Protein AF-A0A2I9DG68-F1 (afdb_monomer_lite)

Secondary structure (DSSP, 8-state):
-PPPP-THHHHHHHHHHHHHHHHHHHHHHHHSTTT--HHHHHHHHHGGGHHHHHHHHHHHHHTTT-HHHHHHHHHHHHHHHHHHHHHHTSGGGSSSTTHHHHHHHHHTTTTTHHHHHHHHHHHHHHHHHHTT------S--SPPPPSHHHHHHHHHHHHHHHHHHHHHHHHHHHTT---GGGHHHHHHHHHHHHHHHHHHHHHHHHHHHHHHHHHHHHHS-HHHHHHHHHHHHHHHHHHHHHHHHGGGTTTTS-HHHHHHHHHHHHHHHHHHHHHHTTS---

Foldseek 3Di:
DDDALCCVLLVVLLVLLLLLQLLLLVQLCVVDPPPDDPLNSVVSSPLLCLLLLLLLLVLSVVCQQAVLLSNQLSVQLSNCSSNLNSVLSHVVNPVPPSVSVVCCSQCVNVPPSVVSSRVRSVVSRVVCVVVVDDRPNRPDPQDFDDCVLLVVLLVLLLVLLLVLLCVVVVVCVVVVVADPVNPVVSVVSSVSSSNSSSSSLCSVLSSLSSSLSVVCSVVVPNQLSSLLSSLLSVLSSVLSNCVRPVCVVPVPPDPSVNVVSSVVSSVVRSVVSNVVVVDPPD

Sequence (282 aa):
MRRAPDLRLPLVMLGIAGLGAVAGGVRAALLEPGRSSLLGLIFTAWMPLLPVAVVAAFCLWLARTSPGAALGGGVAAALVAALYTFELLHPKYNQDANIGLGLYLMLGWLFPLGPAVLAGGLLGALVERLRGRPPTAPTDARPLPPLRPWLWPLLVPGVVSLAVSAQPFLHLWERGLVRPDGLAPLLLSLGTTSAGQLAVSLSPALLALLVLRDRAGRDGEVRPRLEAFWGLCLGLAAALGLFGFGQGLLRAVPLGAFLLLCVLLPVLGYGAGWLACRRPKS

Organism: NCBI:txid200253

pLDDT: mean 82.97, std 11.34, range [34.22, 96.0]

Structure (mmCIF, N/CA/C/O backbone):
data_AF-A0A2I9DG68-F1
#
_entry.id   AF-A0A2I9DG68-F1
#
loop_
_atom_site.group_PDB
_atom_site.id
_atom_site.type_symbol
_atom_site.label_atom_id
_atom_site.label_alt_id
_atom_site.label_comp_id
_atom_site.label_asym_id
_atom_site.label_entity_id
_atom_site.label_seq_id
_atom_site.pdbx_PDB_ins_code
_atom_site.Cartn_x
_atom_site.Cartn_y
_atom_site.Cartn_z
_atom_site.occupancy
_atom_site.B_iso_or_equiv
_atom_site.auth_seq_id
_atom_site.auth_comp_id
_atom_site.auth_asym_id
_atom_site.auth_atom_id
_atom_site.pdbx_PDB_model_num
ATOM 1 N N . MET A 1 1 ? -21.258 -9.532 22.581 1.00 34.22 1 MET A N 1
ATOM 2 C CA . MET A 1 1 ? -20.539 -9.901 21.339 1.00 34.22 1 MET A CA 1
ATOM 3 C C . MET A 1 1 ? -19.694 -8.714 20.888 1.00 34.22 1 MET A C 1
ATOM 5 O O . MET A 1 1 ? -20.248 -7.660 20.607 1.00 34.22 1 MET A O 1
ATOM 9 N N . ARG A 1 2 ? -18.361 -8.831 20.938 1.00 39.03 2 ARG A N 1
ATOM 10 C CA . ARG A 1 2 ? -17.418 -7.732 20.656 1.00 39.03 2 ARG A CA 1
ATOM 11 C C . ARG A 1 2 ? -17.271 -7.575 19.136 1.00 39.03 2 ARG A C 1
ATOM 13 O O . ARG A 1 2 ? -16.865 -8.526 18.475 1.00 39.03 2 ARG A O 1
ATOM 20 N N . ARG A 1 3 ? -17.639 -6.416 18.572 1.00 45.47 3 ARG A N 1
ATOM 21 C CA . ARG A 1 3 ? -17.500 -6.153 17.128 1.00 45.47 3 ARG A CA 1
ATOM 22 C C . ARG A 1 3 ? -16.010 -6.072 16.770 1.00 45.47 3 ARG A C 1
ATOM 24 O O . ARG A 1 3 ? -15.247 -5.335 17.396 1.00 45.47 3 ARG A O 1
ATOM 31 N N . ALA A 1 4 ? -15.594 -6.871 15.790 1.00 49.91 4 ALA A N 1
ATOM 32 C CA . ALA A 1 4 ? -14.279 -6.765 15.166 1.00 49.91 4 ALA A CA 1
ATOM 33 C C . ALA A 1 4 ? -14.097 -5.359 14.551 1.00 49.91 4 ALA A C 1
ATOM 35 O O 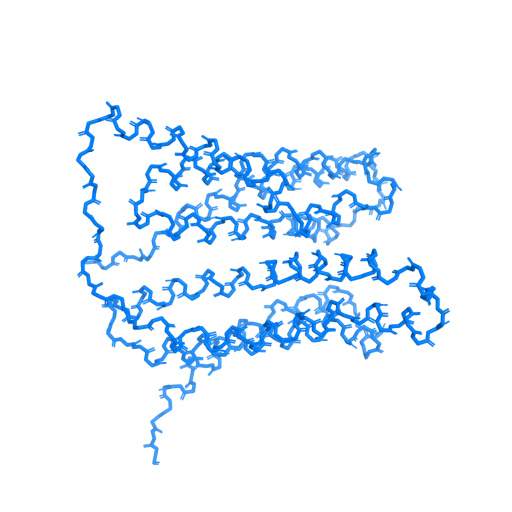. ALA A 1 4 ? -15.104 -4.713 14.252 1.00 49.91 4 ALA A O 1
ATOM 36 N N . PRO A 1 5 ? -12.855 -4.862 14.370 1.00 57.75 5 PRO A N 1
ATOM 37 C CA . PRO A 1 5 ? -12.620 -3.664 13.561 1.00 57.75 5 PRO A CA 1
ATOM 38 C C . PRO A 1 5 ? -13.334 -3.824 12.218 1.00 57.75 5 PRO A C 1
ATOM 40 O O . PRO A 1 5 ? -13.278 -4.909 11.631 1.00 57.75 5 PRO A O 1
ATOM 43 N N . ASP A 1 6 ? -14.045 -2.784 11.777 1.00 70.50 6 ASP A N 1
ATOM 44 C CA . ASP A 1 6 ? -14.867 -2.860 10.571 1.00 70.50 6 ASP A CA 1
ATOM 45 C C . ASP A 1 6 ? -13.977 -2.881 9.319 1.00 70.50 6 ASP A C 1
ATOM 47 O O . ASP A 1 6 ? -13.684 -1.868 8.690 1.00 70.50 6 ASP A O 1
ATOM 51 N N . LEU A 1 7 ? -13.498 -4.079 8.988 1.00 81.00 7 LEU A N 1
ATOM 52 C CA . LEU A 1 7 ? -12.693 -4.355 7.804 1.00 81.00 7 LEU A CA 1
ATOM 53 C C . LEU A 1 7 ? -13.540 -4.394 6.529 1.00 81.00 7 LEU A C 1
ATOM 55 O O . LEU A 1 7 ? -12.986 -4.608 5.453 1.00 81.00 7 LEU A O 1
ATOM 59 N N . ARG A 1 8 ? -14.863 -4.191 6.614 1.00 85.69 8 ARG A N 1
ATOM 60 C CA . ARG A 1 8 ? -15.748 -4.281 5.448 1.00 85.69 8 ARG A CA 1
ATOM 61 C C . ARG A 1 8 ? -15.332 -3.298 4.367 1.00 85.69 8 ARG A C 1
ATOM 63 O O . ARG A 1 8 ? -15.256 -3.699 3.216 1.00 85.69 8 ARG A O 1
ATOM 70 N N . LEU A 1 9 ? -15.012 -2.052 4.724 1.00 86.94 9 LEU A N 1
ATOM 71 C CA . LEU A 1 9 ? -14.646 -1.039 3.734 1.00 86.94 9 LEU A CA 1
ATOM 72 C C . LEU A 1 9 ? -13.339 -1.390 2.990 1.00 86.94 9 LEU A C 1
ATOM 74 O O . LEU A 1 9 ? -13.401 -1.496 1.768 1.00 86.94 9 LEU A O 1
ATOM 78 N N . PRO A 1 10 ? -12.198 -1.666 3.655 1.00 88.88 10 PRO A N 1
ATOM 79 C CA . PRO A 1 10 ? -10.998 -2.154 2.970 1.00 88.88 10 PRO A CA 1
ATOM 80 C C . PRO A 1 10 ? -11.231 -3.398 2.114 1.00 88.88 10 PRO A C 1
ATOM 82 O O . PRO A 1 10 ? -10.724 -3.471 1.000 1.00 88.88 10 PRO A O 1
ATOM 85 N N . LEU A 1 11 ? -12.007 -4.369 2.608 1.00 89.31 11 LEU A N 1
ATOM 86 C CA . LEU A 1 11 ? -12.304 -5.596 1.865 1.00 89.31 11 LEU A CA 1
ATOM 87 C C . LEU A 1 11 ? -13.145 -5.316 0.617 1.00 89.31 11 LEU A C 1
ATOM 89 O O . LEU A 1 11 ? -12.869 -5.878 -0.436 1.00 89.31 11 LEU A O 1
ATOM 93 N N . VAL A 1 12 ? -14.130 -4.421 0.711 1.00 91.00 12 VAL A N 1
ATOM 94 C CA . VAL A 1 12 ? -14.925 -3.968 -0.438 1.00 91.00 12 VAL A CA 1
ATOM 95 C C . VAL A 1 12 ? -14.041 -3.230 -1.437 1.00 91.00 12 VAL A C 1
ATOM 97 O O . VAL A 1 12 ? -14.129 -3.496 -2.631 1.00 91.00 12 VAL A O 1
ATOM 100 N N . MET A 1 13 ? -13.151 -2.352 -0.968 1.00 93.81 13 MET A N 1
ATOM 101 C CA . MET A 1 13 ? -12.236 -1.617 -1.841 1.00 93.81 13 MET A CA 1
ATOM 102 C C . MET A 1 13 ? -11.301 -2.555 -2.607 1.00 93.81 13 MET A C 1
ATOM 104 O O . MET A 1 13 ? -11.202 -2.463 -3.829 1.00 93.81 13 MET A O 1
ATOM 108 N N . LEU A 1 14 ? -10.655 -3.485 -1.897 1.00 90.06 14 LEU A N 1
ATOM 109 C CA . LEU A 1 14 ? -9.783 -4.495 -2.494 1.00 90.06 14 LEU A CA 1
ATOM 110 C C . LEU A 1 14 ? -10.560 -5.447 -3.408 1.00 90.06 14 LEU A C 1
ATOM 112 O O . LEU A 1 14 ? -10.046 -5.829 -4.451 1.00 90.06 14 LEU A O 1
ATOM 116 N N . GLY A 1 15 ? -11.798 -5.797 -3.053 1.00 90.25 15 GLY A N 1
ATOM 117 C CA . GLY A 1 15 ? -12.671 -6.633 -3.874 1.00 90.25 15 GLY A CA 1
ATOM 118 C C . GLY A 1 15 ? -13.038 -5.965 -5.198 1.00 90.25 15 GLY A C 1
ATOM 119 O O . GLY A 1 15 ? -12.837 -6.557 -6.252 1.00 90.25 15 GLY A O 1
ATOM 120 N N . ILE A 1 16 ? -13.513 -4.716 -5.165 1.00 91.69 16 ILE A N 1
ATOM 121 C CA . ILE A 1 16 ? -13.872 -3.953 -6.371 1.00 91.69 16 ILE A CA 1
ATOM 122 C C . ILE A 1 16 ? -12.641 -3.742 -7.261 1.00 91.69 16 ILE A C 1
ATOM 124 O O . ILE A 1 16 ? -12.691 -4.033 -8.456 1.00 91.69 16 ILE A O 1
ATOM 128 N N . ALA A 1 17 ? -11.522 -3.288 -6.690 1.00 92.00 17 ALA A N 1
ATOM 129 C CA . ALA A 1 17 ? -10.286 -3.106 -7.446 1.00 92.00 17 ALA A CA 1
ATOM 130 C C . ALA A 1 17 ? -9.757 -4.437 -8.011 1.00 92.00 17 ALA A C 1
ATOM 132 O O . ALA A 1 17 ? -9.338 -4.498 -9.166 1.00 92.00 17 ALA A O 1
ATOM 133 N N . GLY A 1 18 ? -9.847 -5.514 -7.224 1.00 88.81 18 GLY A N 1
ATOM 134 C CA . GLY A 1 18 ? -9.480 -6.871 -7.621 1.00 88.81 18 GLY A CA 1
ATOM 135 C C . GLY A 1 18 ? -10.298 -7.383 -8.798 1.00 88.81 18 GLY A C 1
ATOM 136 O O . GLY A 1 18 ? -9.728 -7.966 -9.713 1.00 88.81 18 GLY A O 1
ATOM 137 N N . LEU A 1 19 ? -11.604 -7.104 -8.837 1.00 90.19 19 LEU A N 1
ATOM 138 C CA . LEU A 1 19 ? -12.443 -7.432 -9.992 1.00 90.19 19 LEU A CA 1
ATOM 139 C C . LEU A 1 19 ? -11.958 -6.725 -11.263 1.00 90.19 19 LEU A C 1
ATOM 141 O O . LEU A 1 19 ? -11.867 -7.367 -12.306 1.00 90.19 19 LEU A O 1
ATOM 145 N N . GLY A 1 20 ? -11.588 -5.443 -11.178 1.00 88.88 20 GLY A N 1
ATOM 146 C CA . GLY A 1 20 ? -11.006 -4.713 -12.309 1.00 88.88 20 GLY A CA 1
ATOM 147 C C . GLY A 1 20 ? -9.669 -5.300 -12.770 1.00 88.88 20 GLY A C 1
ATOM 148 O O . GLY A 1 20 ? -9.451 -5.479 -13.967 1.00 88.88 20 GLY A O 1
ATOM 149 N N . ALA A 1 21 ? -8.805 -5.677 -11.824 1.00 88.00 21 ALA A N 1
ATOM 150 C CA . ALA A 1 21 ? -7.516 -6.301 -12.111 1.00 88.00 21 ALA A CA 1
ATOM 151 C C . ALA A 1 21 ? -7.662 -7.682 -12.772 1.00 88.00 21 ALA A C 1
ATOM 153 O O . ALA A 1 21 ? -6.997 -7.969 -13.766 1.00 88.00 21 ALA A O 1
ATOM 154 N N . VAL A 1 22 ? -8.574 -8.518 -12.269 1.00 87.56 22 VAL A N 1
ATOM 155 C CA . VAL A 1 22 ? -8.879 -9.834 -12.846 1.00 87.56 22 VAL A CA 1
ATOM 156 C C . VAL A 1 22 ? -9.512 -9.685 -14.226 1.00 87.56 22 VAL A C 1
ATOM 158 O O . VAL A 1 22 ? -9.062 -10.333 -15.166 1.00 87.56 22 VAL A O 1
ATOM 161 N N . ALA A 1 23 ? -10.504 -8.804 -14.385 1.00 88.19 23 ALA A N 1
ATOM 162 C CA . ALA A 1 23 ? -11.130 -8.547 -15.681 1.00 88.19 23 ALA A CA 1
ATOM 163 C C . ALA A 1 23 ? -10.114 -8.025 -16.710 1.00 88.19 23 ALA A C 1
ATOM 165 O O . ALA A 1 23 ? -10.118 -8.466 -17.858 1.00 88.19 23 ALA A O 1
ATOM 166 N N . GLY A 1 24 ? -9.209 -7.134 -16.292 1.00 85.62 24 GLY A N 1
ATOM 167 C CA . GLY A 1 24 ? -8.130 -6.614 -17.130 1.00 85.62 24 GLY A CA 1
ATOM 168 C C . GLY A 1 24 ? -7.137 -7.701 -17.529 1.00 85.62 24 GLY A C 1
ATOM 169 O O . GLY A 1 24 ? -6.805 -7.820 -18.705 1.00 85.62 24 GLY A O 1
ATOM 170 N N . GLY A 1 25 ? -6.730 -8.546 -16.579 1.00 83.94 25 GLY A N 1
ATOM 171 C CA . GLY A 1 25 ? -5.842 -9.682 -16.830 1.00 83.94 25 GLY A CA 1
ATOM 172 C C . GLY A 1 25 ? -6.456 -10.723 -17.769 1.00 83.94 25 GLY A C 1
ATOM 173 O O . GLY A 1 25 ? -5.788 -11.187 -18.689 1.00 83.94 25 GLY A O 1
ATOM 174 N N . VAL A 1 26 ? -7.740 -11.056 -17.592 1.00 85.81 26 VAL A N 1
ATOM 175 C CA . VAL A 1 26 ? -8.473 -11.963 -18.492 1.00 85.81 26 VAL A CA 1
ATOM 176 C C . VAL A 1 26 ? -8.581 -11.352 -19.886 1.00 85.81 26 VAL A C 1
ATOM 178 O O . VAL A 1 26 ? -8.274 -12.026 -20.865 1.00 85.81 26 VAL A O 1
ATOM 181 N N . ARG A 1 27 ? -8.941 -10.065 -19.994 1.00 88.56 27 ARG A N 1
ATOM 182 C CA . ARG A 1 27 ? -8.965 -9.346 -21.276 1.00 88.56 27 ARG A CA 1
ATOM 183 C C . ARG A 1 27 ? -7.602 -9.397 -21.966 1.00 88.56 27 ARG A C 1
ATOM 185 O O . ARG A 1 27 ? -7.536 -9.725 -23.144 1.00 88.56 27 ARG A O 1
ATOM 192 N N . ALA A 1 28 ? -6.525 -9.108 -21.241 1.00 83.56 28 ALA A N 1
ATOM 193 C CA . ALA A 1 28 ? -5.169 -9.158 -21.777 1.00 83.56 28 ALA A CA 1
ATOM 194 C C . ALA A 1 28 ? -4.802 -10.566 -22.272 1.00 83.56 28 ALA A C 1
ATOM 196 O O . ALA A 1 28 ? -4.248 -10.711 -23.359 1.00 83.56 28 ALA A O 1
ATOM 197 N N . ALA A 1 29 ? -5.169 -11.605 -21.517 1.00 83.50 29 ALA A N 1
ATOM 198 C CA . ALA A 1 29 ? -4.917 -12.993 -21.890 1.00 83.50 29 ALA A CA 1
ATOM 199 C C . ALA A 1 29 ? -5.677 -13.432 -23.151 1.00 83.50 29 ALA A C 1
ATOM 201 O O . ALA A 1 29 ? -5.131 -14.179 -23.959 1.00 83.50 29 ALA A O 1
ATOM 202 N N . LEU A 1 30 ? -6.908 -12.948 -23.334 1.00 86.00 30 LEU A N 1
ATOM 203 C CA . LEU A 1 30 ? -7.712 -13.217 -24.529 1.00 86.00 30 LEU A CA 1
ATOM 204 C C . LEU A 1 30 ? -7.182 -12.494 -25.774 1.00 86.00 30 LEU A C 1
ATOM 206 O O . LEU A 1 30 ? -7.309 -13.018 -26.876 1.00 86.00 30 LEU A O 1
ATOM 210 N N . LEU A 1 31 ? -6.602 -11.301 -25.608 1.00 85.06 31 LEU A N 1
ATOM 211 C CA . LEU A 1 31 ? -6.051 -10.507 -26.711 1.00 85.06 31 LEU A CA 1
ATOM 212 C C . LEU A 1 31 ? -4.651 -10.971 -27.147 1.00 85.06 31 LEU A C 1
ATOM 214 O O . LEU A 1 31 ? -4.306 -10.816 -28.315 1.00 85.06 31 LEU A O 1
ATOM 218 N N . GLU A 1 32 ? -3.859 -11.558 -26.244 1.00 80.94 32 GLU A N 1
ATOM 219 C CA . GLU A 1 32 ? -2.544 -12.145 -26.547 1.00 80.94 32 GLU A CA 1
ATOM 220 C C . GLU A 1 32 ? -2.459 -13.620 -26.083 1.00 80.94 32 GLU A C 1
ATOM 222 O O . GLU A 1 32 ? -1.757 -13.940 -25.108 1.00 80.94 32 GLU A O 1
ATOM 227 N N . PRO A 1 33 ? -3.165 -14.547 -26.765 1.00 68.25 33 PRO A N 1
ATOM 228 C CA . PRO A 1 33 ? -3.151 -15.967 -26.426 1.00 68.25 33 PRO A CA 1
ATOM 229 C C . PRO A 1 33 ? -1.749 -16.550 -26.668 1.00 68.25 33 PRO A C 1
ATOM 231 O O . PRO A 1 33 ? -1.280 -16.636 -27.799 1.00 68.25 33 PRO A O 1
ATOM 234 N N . GLY A 1 34 ? -1.059 -16.927 -25.587 1.00 66.31 34 GLY A N 1
ATOM 235 C CA . GLY A 1 34 ? 0.298 -17.499 -25.619 1.00 66.31 34 GLY A CA 1
ATOM 236 C C . GLY A 1 34 ? 1.326 -16.762 -24.758 1.00 66.31 34 GLY A C 1
ATOM 237 O O . GLY A 1 34 ? 2.368 -17.327 -24.435 1.00 66.31 34 GLY A O 1
ATOM 238 N N . ARG A 1 35 ? 1.027 -15.532 -24.321 1.00 64.06 35 ARG A N 1
ATOM 239 C CA . ARG A 1 35 ? 1.923 -14.730 -23.464 1.00 64.06 35 ARG A CA 1
ATOM 240 C C . ARG A 1 35 ? 1.554 -14.770 -21.977 1.00 64.06 35 ARG A C 1
ATOM 242 O O . ARG A 1 35 ? 2.345 -14.387 -21.117 1.00 64.06 35 ARG A O 1
ATOM 249 N N . SER A 1 36 ? 0.352 -15.242 -21.667 1.00 61.56 36 SER A N 1
ATOM 250 C CA . SER A 1 36 ? -0.281 -15.161 -20.353 1.00 61.56 36 SER A CA 1
ATOM 251 C C . SER A 1 36 ? -0.318 -16.533 -19.670 1.00 61.56 36 SER A C 1
ATOM 253 O O . SER A 1 36 ? -1.181 -17.368 -19.926 1.00 61.56 36 SER A O 1
ATOM 255 N N . SER A 1 37 ? 0.633 -16.784 -18.766 1.00 67.12 37 SER A N 1
ATOM 256 C CA . SER A 1 37 ? 0.531 -17.922 -17.844 1.00 67.12 37 SER A CA 1
ATOM 257 C C . SER A 1 37 ? -0.462 -17.605 -16.721 1.00 67.12 37 SER A C 1
ATOM 259 O O . SER A 1 37 ? -0.582 -16.457 -16.292 1.00 67.12 37 SER A O 1
ATOM 261 N N . LEU A 1 38 ? -1.144 -18.626 -16.196 1.00 65.62 38 LEU A N 1
ATOM 262 C CA . LEU A 1 38 ? -2.103 -18.485 -15.089 1.00 65.62 38 LEU A CA 1
ATOM 263 C C . LEU A 1 38 ? -1.441 -17.877 -13.835 1.00 65.62 38 LEU A C 1
ATOM 265 O O . LEU A 1 38 ? -2.031 -17.040 -13.155 1.00 65.62 38 LEU A O 1
ATOM 269 N N . LEU A 1 39 ? -0.168 -18.215 -13.592 1.00 61.25 39 LEU A N 1
ATOM 270 C CA . LEU A 1 39 ? 0.674 -17.577 -12.575 1.00 61.25 39 LEU A CA 1
ATOM 271 C C . LEU A 1 39 ? 0.918 -16.094 -12.874 1.00 61.25 39 LEU A C 1
ATOM 273 O O . LEU A 1 39 ? 0.751 -15.266 -11.983 1.00 61.25 39 LEU A O 1
ATOM 277 N N . GLY A 1 40 ? 1.262 -15.743 -14.116 1.00 65.88 40 GLY A N 1
ATOM 278 C CA . GLY A 1 40 ? 1.403 -14.349 -14.542 1.00 65.88 40 GLY A CA 1
ATOM 279 C C . GLY A 1 40 ? 0.132 -13.539 -14.289 1.00 65.88 40 GLY A C 1
ATOM 280 O O . GLY A 1 40 ? 0.216 -12.439 -13.758 1.00 65.88 40 GLY A O 1
ATOM 281 N N . LEU A 1 41 ? -1.033 -14.132 -14.554 1.00 67.06 41 LEU A N 1
ATOM 282 C CA . LEU A 1 41 ? -2.354 -13.537 -14.338 1.00 67.06 41 LEU A CA 1
ATOM 283 C C . LEU A 1 41 ? -2.629 -13.241 -12.852 1.00 67.06 41 LEU A C 1
ATOM 285 O O . LEU A 1 41 ? -3.078 -12.145 -12.508 1.00 67.06 41 LEU A O 1
ATOM 289 N N . ILE A 1 42 ? -2.285 -14.181 -11.962 1.00 66.56 42 ILE A N 1
ATOM 290 C CA . ILE A 1 42 ? -2.368 -13.994 -10.503 1.00 66.56 42 ILE A CA 1
ATOM 291 C C . ILE A 1 42 ? -1.449 -12.850 -10.051 1.00 66.56 42 ILE A C 1
ATOM 293 O O . ILE A 1 42 ? -1.868 -11.993 -9.271 1.00 66.56 42 ILE A O 1
ATOM 297 N N . PHE A 1 43 ? -0.218 -12.790 -10.566 1.00 64.69 43 PHE A N 1
ATOM 298 C CA . PHE A 1 43 ? 0.729 -11.731 -10.209 1.00 64.69 43 PHE A CA 1
ATOM 299 C C . PHE A 1 43 ? 0.304 -10.355 -10.737 1.00 64.69 43 PHE A C 1
ATOM 301 O O . PHE A 1 43 ? 0.354 -9.375 -9.990 1.00 64.69 43 PHE A O 1
ATOM 308 N N . THR A 1 44 ? -0.193 -10.275 -11.974 1.00 67.06 44 THR A N 1
ATOM 309 C CA . THR A 1 44 ? -0.725 -9.030 -12.548 1.00 67.06 44 THR A CA 1
ATOM 310 C C . THR A 1 44 ? -1.980 -8.542 -11.837 1.00 67.06 44 THR A C 1
ATOM 312 O O . THR A 1 44 ? -2.224 -7.342 -11.816 1.00 67.06 44 THR A O 1
ATOM 315 N N . ALA A 1 45 ? -2.761 -9.438 -11.227 1.00 70.56 45 ALA A N 1
ATOM 316 C CA . ALA A 1 45 ? -3.967 -9.058 -10.501 1.00 70.56 45 ALA A CA 1
ATOM 317 C C . ALA A 1 45 ? -3.666 -8.458 -9.117 1.00 70.56 45 ALA A C 1
ATOM 319 O O . ALA A 1 45 ? -4.433 -7.633 -8.629 1.00 70.56 45 ALA A O 1
ATOM 320 N N . TRP A 1 46 ? -2.559 -8.855 -8.480 1.00 74.06 46 TRP A N 1
ATOM 321 C CA . TRP A 1 46 ? -2.237 -8.436 -7.112 1.00 74.06 46 TRP A CA 1
ATOM 322 C C . TRP A 1 46 ? -1.493 -7.103 -7.031 1.00 74.06 46 TRP A C 1
ATOM 324 O O . TRP A 1 46 ? -1.792 -6.290 -6.158 1.00 74.06 46 TRP A O 1
ATOM 334 N N . MET A 1 47 ? -0.536 -6.852 -7.931 1.00 77.44 47 MET A N 1
ATOM 335 C CA . MET A 1 47 ? 0.272 -5.623 -7.873 1.00 77.44 47 MET A CA 1
ATOM 336 C C . MET A 1 47 ? -0.566 -4.331 -7.925 1.00 77.44 47 MET A C 1
ATOM 338 O O . MET A 1 47 ? -0.341 -3.460 -7.083 1.00 77.44 47 MET A O 1
ATOM 342 N N . PRO A 1 48 ? -1.572 -4.191 -8.810 1.00 82.88 48 PRO A N 1
ATOM 343 C CA . PRO A 1 48 ? -2.384 -2.976 -8.904 1.00 82.88 48 PRO A CA 1
ATOM 344 C C . PRO A 1 48 ? -3.210 -2.671 -7.646 1.00 82.88 48 PRO A C 1
ATOM 346 O O . PRO A 1 48 ? -3.727 -1.568 -7.494 1.00 82.88 48 PRO A O 1
ATOM 349 N N . LEU A 1 49 ? -3.330 -3.624 -6.717 1.00 86.38 49 LEU A N 1
ATOM 350 C CA . LEU A 1 49 ? -4.040 -3.430 -5.454 1.00 86.38 49 LEU A CA 1
ATOM 351 C C . LEU A 1 49 ? -3.206 -2.668 -4.418 1.00 86.38 49 LEU A C 1
ATOM 353 O O . LEU A 1 49 ? -3.755 -2.196 -3.423 1.00 86.38 49 LEU A O 1
ATOM 357 N N . LEU A 1 50 ? -1.898 -2.513 -4.639 1.00 84.69 50 LEU A N 1
ATOM 358 C CA . LEU A 1 50 ? -0.998 -1.840 -3.702 1.00 84.69 50 LEU A CA 1
ATOM 359 C C . LEU A 1 50 ? -1.386 -0.367 -3.452 1.00 84.69 50 LEU A C 1
ATOM 361 O O . LEU A 1 50 ? -1.585 -0.010 -2.289 1.00 84.69 50 LEU A O 1
ATOM 365 N N . PRO A 1 51 ? -1.609 0.480 -4.479 1.00 86.81 51 PRO A N 1
ATOM 366 C CA . PRO A 1 51 ? -2.154 1.825 -4.279 1.00 86.81 51 PRO A CA 1
ATOM 367 C C . PRO A 1 51 ? -3.484 1.846 -3.515 1.00 86.81 51 PRO A C 1
ATOM 369 O O . PRO A 1 51 ? -3.728 2.735 -2.699 1.00 86.81 51 PRO A O 1
ATOM 372 N N . VAL A 1 52 ? -4.341 0.848 -3.745 1.00 90.19 52 VAL A N 1
ATOM 373 C CA . VAL A 1 52 ? -5.645 0.729 -3.078 1.00 90.19 52 VAL A CA 1
ATOM 374 C C . VAL A 1 52 ? -5.477 0.414 -1.596 1.00 90.19 52 VAL A C 1
ATOM 376 O O . VAL A 1 52 ? -6.236 0.934 -0.783 1.00 90.19 52 VAL A O 1
ATOM 379 N N . ALA A 1 53 ? -4.465 -0.368 -1.214 1.00 87.69 53 ALA A N 1
ATOM 380 C CA . ALA A 1 53 ? -4.152 -0.643 0.186 1.00 87.69 53 ALA A CA 1
ATOM 381 C C . ALA A 1 53 ? -3.728 0.627 0.948 1.00 87.69 53 ALA A C 1
ATOM 383 O O . ALA A 1 53 ? -4.176 0.834 2.079 1.00 87.69 53 ALA A O 1
ATOM 384 N N . VAL A 1 54 ? -2.940 1.511 0.317 1.00 86.94 54 VAL A N 1
ATOM 385 C CA . VAL A 1 54 ? -2.585 2.837 0.869 1.00 86.94 54 VAL A CA 1
ATOM 386 C C . VAL A 1 54 ? -3.854 3.635 1.166 1.00 86.94 54 VAL A C 1
ATOM 388 O O . VAL A 1 54 ? -4.060 4.116 2.283 1.00 86.94 54 VAL A O 1
ATOM 391 N N . VAL A 1 55 ? -4.743 3.727 0.176 1.00 91.75 55 VAL A N 1
ATOM 392 C CA . VAL A 1 55 ? -5.997 4.473 0.294 1.00 91.75 55 VAL A CA 1
ATOM 393 C C . VAL A 1 55 ? -6.939 3.831 1.313 1.00 91.75 55 VAL A C 1
ATOM 395 O O . VAL A 1 55 ? -7.565 4.535 2.099 1.00 91.75 55 VAL A O 1
ATOM 398 N N . ALA A 1 56 ? -7.005 2.502 1.377 1.00 90.50 56 ALA A N 1
ATOM 399 C CA . ALA A 1 56 ? -7.806 1.787 2.364 1.00 90.50 56 ALA A CA 1
ATOM 400 C C . ALA A 1 56 ? -7.332 2.074 3.798 1.00 90.50 56 ALA A C 1
ATOM 402 O O . ALA A 1 56 ? -8.163 2.225 4.695 1.00 90.50 56 ALA A O 1
ATOM 403 N N . ALA A 1 57 ? -6.019 2.210 4.020 1.00 86.75 57 ALA A N 1
ATOM 404 C CA . ALA A 1 57 ? -5.465 2.602 5.317 1.00 86.75 57 ALA A CA 1
ATOM 405 C C . ALA A 1 57 ? -5.913 4.007 5.718 1.00 86.75 57 ALA A C 1
ATOM 407 O O . ALA A 1 57 ? -6.351 4.228 6.850 1.00 86.75 57 ALA A O 1
ATOM 408 N N . PHE A 1 58 ? -5.864 4.937 4.764 1.00 88.62 58 PHE A N 1
ATOM 409 C CA . PHE A 1 58 ? -6.359 6.292 4.950 1.00 88.62 58 PHE A CA 1
ATOM 410 C C . PHE A 1 58 ? -7.867 6.314 5.247 1.00 88.62 58 PHE A C 1
ATOM 412 O O . PHE A 1 58 ? -8.290 6.942 6.216 1.00 88.62 58 PHE A O 1
ATOM 419 N N . CYS A 1 59 ? -8.678 5.570 4.491 1.00 89.56 59 CYS A N 1
ATOM 420 C CA . CYS A 1 59 ? -10.121 5.472 4.704 1.00 89.56 59 CYS A CA 1
ATOM 421 C C . CYS A 1 59 ? -10.479 4.842 6.059 1.00 89.56 59 CYS A C 1
ATOM 423 O O . CYS A 1 59 ? -11.430 5.292 6.691 1.00 89.56 59 CYS A O 1
ATOM 425 N N . LEU A 1 60 ? -9.721 3.854 6.554 1.00 86.38 60 LEU A N 1
ATOM 426 C CA . LEU A 1 60 ? -9.920 3.312 7.907 1.00 86.38 60 LEU A CA 1
ATOM 427 C C . LEU A 1 60 ? -9.677 4.356 8.995 1.00 86.38 60 LEU A C 1
ATOM 429 O O . LEU A 1 60 ? -10.414 4.409 9.980 1.00 86.38 60 LEU A O 1
ATOM 433 N N . TRP A 1 61 ? -8.638 5.173 8.837 1.00 84.94 61 TRP A N 1
ATOM 434 C CA . TRP A 1 61 ? -8.386 6.277 9.753 1.00 84.94 61 TRP A CA 1
ATOM 435 C C . TRP A 1 61 ? -9.504 7.325 9.671 1.00 84.94 61 TRP A C 1
ATOM 437 O O . TRP A 1 61 ? -10.053 7.708 10.705 1.00 84.94 61 TRP A O 1
ATOM 447 N N . LEU A 1 62 ? -9.901 7.714 8.456 1.00 86.19 62 LEU A N 1
ATOM 448 C CA . LEU A 1 62 ? -10.955 8.697 8.207 1.00 86.19 62 LEU A CA 1
ATOM 449 C C . LEU A 1 62 ? -12.324 8.231 8.723 1.00 86.19 62 LEU A C 1
ATOM 451 O O . LEU A 1 62 ? -13.096 9.042 9.223 1.00 86.19 62 LEU A O 1
ATOM 455 N N . ALA A 1 63 ? -12.617 6.928 8.685 1.00 85.56 63 ALA A N 1
ATOM 456 C CA . ALA A 1 63 ? -13.891 6.372 9.146 1.00 85.56 63 ALA A CA 1
ATOM 457 C C . ALA A 1 63 ? -14.160 6.628 10.637 1.00 85.56 63 ALA A C 1
ATOM 459 O O . ALA A 1 63 ? -15.309 6.578 11.072 1.00 85.56 63 ALA A O 1
ATOM 460 N N . ARG A 1 64 ? -13.113 6.920 11.423 1.00 78.38 64 ARG A N 1
ATOM 461 C CA . ARG A 1 64 ? -13.237 7.278 12.842 1.00 78.38 64 ARG A CA 1
ATOM 462 C C . ARG A 1 64 ? -13.741 8.698 13.070 1.00 78.38 64 ARG A C 1
ATOM 464 O O . ARG A 1 64 ? -14.301 8.961 14.129 1.00 78.38 64 ARG A O 1
ATOM 471 N N . THR A 1 65 ? -13.505 9.602 12.124 1.00 80.12 65 THR A N 1
ATOM 472 C CA . THR A 1 65 ? -13.872 11.021 12.231 1.00 80.12 65 THR A CA 1
ATOM 473 C C . THR A 1 65 ? -15.047 11.376 11.326 1.00 80.12 65 THR A C 1
ATOM 475 O O . THR A 1 65 ? -15.891 12.177 11.713 1.00 80.12 65 THR A O 1
ATOM 478 N N . SER A 1 66 ? -15.137 10.767 10.142 1.00 84.69 66 SER A N 1
ATOM 479 C CA . SER A 1 66 ? -16.232 10.952 9.191 1.00 84.69 66 SER A CA 1
ATOM 480 C C . SER A 1 66 ? -16.501 9.651 8.417 1.00 84.69 66 SER A C 1
ATOM 482 O O . SER A 1 66 ? -15.848 9.378 7.402 1.00 84.69 66 SER A O 1
ATOM 484 N N . PRO A 1 67 ? -17.457 8.818 8.873 1.00 86.25 67 PRO A N 1
ATOM 485 C CA . PRO A 1 67 ? -17.750 7.538 8.236 1.00 86.25 67 PRO A CA 1
ATOM 486 C C . PRO A 1 67 ? -18.345 7.707 6.832 1.00 86.25 67 PRO A C 1
ATOM 488 O O . PRO A 1 67 ? -18.013 6.921 5.943 1.00 86.25 67 PRO A O 1
ATOM 491 N N . GLY A 1 68 ? -19.158 8.744 6.590 1.00 86.44 68 GLY A N 1
ATOM 492 C CA . GLY A 1 68 ? -19.672 9.062 5.258 1.00 86.44 68 GLY A CA 1
ATOM 493 C C . GLY A 1 68 ? -18.565 9.437 4.274 1.00 86.44 68 GLY A C 1
ATOM 494 O O . GLY A 1 68 ? -18.539 8.905 3.163 1.00 86.44 68 GLY A O 1
ATOM 495 N N . ALA A 1 69 ? -17.608 10.278 4.685 1.00 90.00 69 ALA A N 1
ATOM 496 C CA . ALA A 1 69 ? -16.469 10.640 3.839 1.00 90.00 69 ALA A CA 1
ATOM 497 C C . ALA A 1 69 ? -15.558 9.440 3.552 1.00 90.00 69 ALA A C 1
ATOM 499 O O . ALA A 1 69 ? -15.118 9.250 2.420 1.00 90.00 69 ALA A O 1
ATOM 500 N N . ALA A 1 70 ? -15.307 8.593 4.553 1.00 91.06 70 ALA A N 1
ATOM 501 C CA . ALA A 1 70 ? -14.517 7.382 4.369 1.00 91.06 70 ALA A CA 1
ATOM 502 C C . ALA A 1 70 ? -15.165 6.407 3.382 1.00 91.06 70 ALA A C 1
ATOM 504 O O . ALA A 1 70 ? -14.482 5.900 2.494 1.00 91.06 70 ALA A O 1
ATOM 505 N N . LEU A 1 71 ? -16.475 6.172 3.506 1.00 91.88 71 LEU A N 1
ATOM 506 C CA . LEU A 1 71 ? -17.212 5.291 2.604 1.00 91.88 71 LEU A CA 1
ATOM 507 C C . LEU A 1 71 ? -17.246 5.853 1.179 1.00 91.88 71 LEU A C 1
ATOM 509 O O . LEU A 1 71 ? -16.898 5.142 0.239 1.00 91.88 71 LEU A O 1
ATOM 513 N N . GLY A 1 72 ? -17.625 7.123 1.019 1.00 92.56 72 GLY A N 1
ATOM 514 C CA . GLY A 1 72 ? -17.694 7.768 -0.292 1.00 92.56 72 GLY A CA 1
ATOM 515 C C . GLY A 1 72 ? -16.332 7.815 -0.985 1.00 92.56 72 GLY A C 1
ATOM 516 O O . GLY A 1 72 ? -16.214 7.416 -2.143 1.00 92.56 72 GLY A O 1
ATOM 517 N N . GLY A 1 73 ? -15.288 8.227 -0.261 1.00 93.75 73 GLY A N 1
ATOM 518 C CA . GLY A 1 73 ? -13.923 8.276 -0.781 1.00 93.75 73 GLY A CA 1
ATOM 519 C C . GLY A 1 73 ? -13.364 6.890 -1.101 1.00 93.75 73 GLY A C 1
ATOM 520 O O . GLY A 1 73 ? -12.774 6.697 -2.161 1.00 93.75 73 GLY A O 1
ATOM 521 N N . GLY A 1 74 ? -13.606 5.905 -0.232 1.00 94.12 74 GLY A N 1
ATOM 522 C CA . GLY A 1 74 ? -13.156 4.530 -0.432 1.00 94.12 74 GLY A CA 1
ATOM 523 C C . GLY A 1 74 ? -13.801 3.866 -1.649 1.00 94.12 74 GLY A C 1
ATOM 524 O O . GLY A 1 74 ? -13.097 3.281 -2.469 1.00 94.12 74 GLY A O 1
ATOM 525 N N . VAL A 1 75 ? -15.122 3.999 -1.814 1.00 94.88 75 VAL A N 1
ATOM 526 C CA . VAL A 1 75 ? -15.846 3.451 -2.975 1.00 94.88 75 VAL A CA 1
ATOM 527 C C . VAL A 1 75 ? -15.407 4.133 -4.271 1.00 94.88 75 VAL A C 1
ATOM 529 O O . VAL A 1 75 ? -15.116 3.440 -5.244 1.00 94.88 75 VAL A O 1
ATOM 532 N N . ALA A 1 76 ? -15.303 5.466 -4.288 1.00 95.38 76 ALA A N 1
AT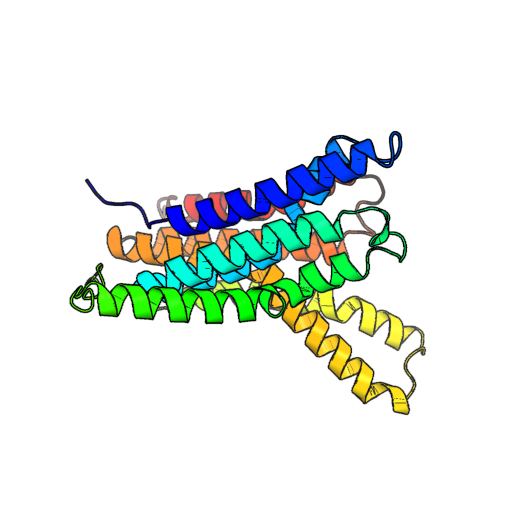OM 533 C CA . ALA A 1 76 ? -14.850 6.199 -5.468 1.00 95.38 76 ALA A CA 1
ATOM 534 C C . ALA A 1 76 ? -13.434 5.779 -5.888 1.00 95.38 76 ALA A C 1
ATOM 536 O O . ALA A 1 76 ? -13.200 5.471 -7.056 1.00 95.38 76 ALA A O 1
ATOM 537 N N . ALA A 1 77 ? -12.506 5.685 -4.932 1.00 95.69 77 ALA A N 1
ATOM 538 C CA . ALA A 1 77 ? -11.151 5.219 -5.195 1.00 95.69 77 ALA A CA 1
ATOM 539 C C . ALA A 1 77 ? -11.119 3.777 -5.707 1.00 95.69 77 ALA A C 1
ATOM 541 O O . ALA A 1 77 ? -10.389 3.484 -6.646 1.00 95.69 77 ALA A O 1
ATOM 542 N N . ALA A 1 78 ? -11.922 2.879 -5.136 1.00 94.50 78 ALA A N 1
ATOM 543 C CA . ALA A 1 78 ? -11.978 1.489 -5.575 1.00 94.50 78 ALA A CA 1
ATOM 544 C C . ALA A 1 78 ? -12.506 1.348 -7.012 1.00 94.50 78 ALA A C 1
ATOM 546 O O . ALA A 1 78 ? -11.955 0.574 -7.791 1.00 94.50 78 ALA A O 1
ATOM 547 N N . LEU A 1 79 ? -13.529 2.126 -7.383 1.00 95.06 79 LEU A N 1
ATOM 548 C CA . LEU A 1 79 ? -14.062 2.156 -8.749 1.00 95.06 79 LEU A CA 1
ATOM 549 C C . LEU A 1 79 ? -13.043 2.720 -9.741 1.00 95.06 79 LEU A C 1
ATOM 551 O O . LEU A 1 79 ? -12.808 2.117 -10.787 1.00 95.06 79 LEU A O 1
ATOM 555 N N . VAL A 1 80 ? -12.395 3.838 -9.401 1.00 95.56 80 VAL A N 1
ATOM 556 C CA . VAL A 1 80 ? -11.331 4.412 -10.236 1.00 95.56 80 VAL A CA 1
ATOM 557 C C . VAL A 1 80 ? -10.164 3.436 -10.363 1.00 95.56 80 VAL A C 1
ATOM 559 O O . VAL A 1 80 ? -9.673 3.238 -11.466 1.00 95.56 80 VAL A O 1
ATOM 562 N N . ALA A 1 81 ? -9.759 2.763 -9.284 1.00 93.44 81 ALA A N 1
ATOM 563 C CA . ALA A 1 81 ? -8.725 1.734 -9.329 1.00 93.44 81 ALA A CA 1
ATOM 564 C C . ALA A 1 81 ? -9.108 0.570 -10.247 1.00 93.44 81 ALA A C 1
ATOM 566 O O . ALA A 1 81 ? -8.276 0.131 -11.037 1.00 93.44 81 ALA A O 1
ATOM 567 N N . ALA A 1 82 ? -10.354 0.094 -10.174 1.00 92.94 82 ALA A N 1
ATOM 568 C CA . ALA A 1 82 ? -10.845 -0.988 -11.019 1.00 92.94 82 ALA A CA 1
ATOM 569 C C . ALA A 1 82 ? -10.791 -0.609 -12.506 1.00 92.94 82 ALA A C 1
ATOM 571 O O . ALA A 1 82 ? -10.231 -1.358 -13.303 1.00 92.94 82 ALA A O 1
ATOM 572 N N . LEU A 1 83 ? -11.310 0.571 -12.863 1.00 91.62 83 LEU A N 1
ATOM 573 C CA . LEU A 1 83 ? -11.293 1.083 -14.237 1.00 91.62 83 LEU A CA 1
ATOM 574 C C . LEU A 1 83 ? -9.868 1.319 -14.739 1.00 91.62 83 LEU A C 1
ATOM 576 O O . LEU A 1 83 ? -9.511 0.892 -15.833 1.00 91.62 83 LEU A O 1
ATOM 580 N N . TYR A 1 84 ? -9.038 1.971 -13.927 1.00 89.38 84 TYR A N 1
ATOM 581 C CA . TYR A 1 84 ? -7.675 2.312 -14.311 1.00 89.38 84 TYR A CA 1
ATOM 582 C C . TYR A 1 84 ? -6.813 1.062 -14.470 1.00 89.38 84 TYR A C 1
ATOM 584 O O . TYR A 1 84 ? -6.073 0.945 -15.438 1.00 89.38 84 TYR A O 1
ATOM 592 N N . THR A 1 85 ? -6.950 0.089 -13.566 1.00 87.62 85 THR A N 1
ATOM 593 C CA . THR A 1 85 ? -6.233 -1.186 -13.672 1.00 87.62 85 THR A CA 1
ATOM 594 C C . THR A 1 85 ? -6.694 -1.979 -14.887 1.00 87.62 85 THR A C 1
ATOM 596 O O . THR A 1 85 ? -5.863 -2.529 -15.606 1.00 87.62 85 THR A O 1
ATOM 599 N N . PHE A 1 86 ? -8.005 -2.020 -15.143 1.00 88.06 86 PHE A N 1
ATOM 600 C CA . PHE A 1 86 ? -8.550 -2.657 -16.334 1.00 88.06 86 PHE A CA 1
ATOM 601 C C . PHE A 1 86 ? -7.902 -2.080 -17.597 1.00 88.06 86 PHE A C 1
ATOM 603 O O . PHE A 1 86 ? -7.378 -2.849 -18.404 1.00 88.06 86 PHE A O 1
ATOM 610 N N . GLU A 1 87 ? -7.862 -0.750 -17.731 1.00 88.06 87 GLU A N 1
ATOM 611 C CA . GLU A 1 87 ? -7.245 -0.052 -18.865 1.00 88.06 87 GLU A CA 1
ATOM 612 C C . GLU A 1 87 ? -5.728 -0.234 -18.949 1.00 88.06 87 GLU A C 1
ATOM 614 O O . GLU A 1 87 ? -5.229 -0.599 -20.010 1.00 88.06 87 GLU A O 1
ATOM 619 N N . LEU A 1 88 ? -4.988 -0.078 -17.850 1.00 85.31 88 LEU A N 1
ATOM 620 C CA . LEU A 1 88 ? -3.530 -0.246 -17.844 1.00 85.31 88 LEU A CA 1
ATOM 621 C C . LEU A 1 88 ? -3.074 -1.652 -18.243 1.00 85.31 88 LEU A C 1
ATOM 623 O O . LEU A 1 88 ? -1.994 -1.805 -18.804 1.00 85.31 88 LEU A O 1
ATOM 627 N N . LEU A 1 89 ? -3.880 -2.676 -17.958 1.00 84.94 89 LEU A N 1
ATOM 628 C CA . LEU A 1 89 ? -3.579 -4.050 -18.355 1.00 84.94 89 LEU A CA 1
ATOM 629 C C . LEU A 1 89 ? -3.878 -4.323 -19.837 1.00 84.94 89 LEU A C 1
ATOM 631 O O . LEU A 1 89 ? -3.547 -5.398 -20.332 1.00 84.94 89 LEU A O 1
ATOM 635 N N . HIS A 1 90 ? -4.484 -3.385 -20.573 1.00 84.81 90 HIS A N 1
ATOM 636 C CA . HIS A 1 90 ? -4.704 -3.557 -22.003 1.00 84.81 90 HIS A CA 1
ATOM 637 C C . HIS A 1 90 ? -3.358 -3.599 -22.756 1.00 84.81 90 HIS A C 1
ATOM 639 O O . HIS A 1 90 ? -2.558 -2.669 -22.611 1.00 84.81 90 HIS A O 1
ATOM 645 N N . PRO A 1 91 ? -3.126 -4.586 -23.645 1.00 80.19 91 PRO A N 1
ATOM 646 C CA . PRO A 1 91 ? -1.850 -4.746 -24.345 1.00 80.19 91 PRO A CA 1
ATOM 647 C C . PRO A 1 91 ? -1.357 -3.476 -25.044 1.00 80.19 91 PRO A C 1
ATOM 649 O O . PRO A 1 91 ? -0.189 -3.134 -24.924 1.00 80.19 91 PRO A O 1
ATOM 652 N N . LYS A 1 92 ? -2.264 -2.723 -25.686 1.00 82.38 92 LYS A N 1
ATOM 653 C CA . LYS A 1 92 ? -1.982 -1.420 -26.327 1.00 82.38 92 LYS A CA 1
ATOM 654 C C . LYS A 1 92 ? -1.221 -0.428 -25.434 1.00 82.38 92 LYS A C 1
ATOM 656 O O . LYS A 1 92 ? -0.354 0.270 -25.938 1.00 82.38 92 LYS A O 1
ATOM 661 N N . TYR A 1 93 ? -1.547 -0.343 -24.144 1.00 76.12 93 TYR A N 1
ATOM 662 C CA . TYR A 1 93 ? -0.913 0.607 -23.216 1.00 76.12 93 TYR A CA 1
ATOM 663 C C . TYR A 1 93 ? 0.309 0.018 -22.508 1.00 76.12 93 TYR A C 1
ATOM 665 O O . TYR A 1 93 ? 1.019 0.728 -21.800 1.00 76.12 93 TYR A O 1
ATOM 673 N N . ASN A 1 94 ? 0.561 -1.275 -22.712 1.00 70.50 94 ASN A N 1
ATOM 674 C CA . ASN A 1 94 ? 1.605 -2.031 -22.043 1.00 70.50 94 ASN A CA 1
ATOM 675 C C . ASN A 1 94 ? 2.759 -2.419 -22.993 1.00 70.50 94 ASN A C 1
ATOM 677 O O . ASN A 1 94 ? 3.610 -3.225 -22.630 1.00 70.50 94 ASN A O 1
ATOM 681 N N . GLN A 1 95 ? 2.796 -1.857 -24.212 1.00 68.12 95 GLN A N 1
ATOM 682 C CA . GLN A 1 95 ? 3.866 -2.095 -25.195 1.00 68.12 95 GLN A CA 1
ATOM 683 C C . GLN A 1 95 ? 5.172 -1.370 -24.816 1.00 68.12 95 GLN A C 1
ATOM 685 O O . GLN A 1 95 ? 6.258 -1.901 -25.048 1.00 68.12 95 GLN A O 1
ATOM 690 N N . ASP A 1 96 ? 5.072 -0.220 -24.141 1.00 59.16 96 ASP A N 1
ATOM 691 C CA . ASP A 1 96 ? 6.204 0.621 -23.734 1.00 59.16 96 ASP A CA 1
ATOM 692 C C . ASP A 1 96 ? 6.711 0.257 -22.327 1.00 59.16 96 ASP A C 1
ATOM 694 O O . ASP A 1 96 ? 6.534 0.995 -21.353 1.00 59.16 96 ASP A O 1
ATOM 698 N N . ALA A 1 97 ? 7.321 -0.926 -22.204 1.00 59.59 97 ALA A N 1
ATOM 699 C CA . ALA A 1 97 ? 8.068 -1.372 -21.017 1.00 59.59 97 ALA A CA 1
ATOM 700 C C . ALA A 1 97 ? 7.310 -1.299 -19.666 1.00 59.59 97 ALA A C 1
ATOM 702 O O . ALA A 1 97 ? 7.929 -1.204 -18.606 1.00 59.59 97 ALA A O 1
ATOM 703 N N . ASN A 1 98 ? 5.974 -1.372 -19.684 1.00 72.06 98 ASN A N 1
ATOM 704 C CA . ASN A 1 98 ? 5.097 -1.273 -18.509 1.00 72.06 98 ASN A CA 1
ATOM 705 C C . ASN A 1 98 ? 5.243 0.038 -17.699 1.00 72.06 98 ASN A C 1
ATOM 707 O O . ASN A 1 98 ? 4.927 0.055 -16.505 1.00 72.06 98 ASN A O 1
ATOM 711 N N . ILE A 1 99 ? 5.696 1.146 -18.305 1.00 77.12 99 ILE A N 1
ATOM 712 C CA . ILE A 1 99 ? 5.941 2.412 -17.583 1.00 77.12 99 ILE A CA 1
ATOM 713 C C . ILE A 1 99 ? 4.669 2.916 -16.887 1.00 77.12 99 ILE A C 1
ATOM 715 O O . ILE A 1 99 ? 4.713 3.300 -15.719 1.00 77.12 99 ILE A O 1
ATOM 719 N N . GLY A 1 100 ? 3.522 2.866 -17.571 1.00 80.44 100 GLY A N 1
ATOM 720 C CA . GLY A 1 100 ? 2.236 3.292 -17.009 1.00 80.44 100 GLY A CA 1
ATOM 721 C C . GLY A 1 100 ? 1.827 2.488 -15.771 1.00 80.44 100 GLY A C 1
ATOM 722 O O . GLY A 1 100 ? 1.383 3.062 -14.775 1.00 80.44 100 GLY A O 1
ATOM 723 N N . LEU A 1 101 ? 2.049 1.169 -15.793 1.00 81.25 101 LEU A N 1
ATOM 724 C CA . LEU A 1 101 ? 1.802 0.303 -14.642 1.00 81.25 101 LEU A CA 1
ATOM 725 C C . LEU A 1 101 ? 2.778 0.614 -13.500 1.00 81.25 101 LEU A C 1
ATOM 727 O O . LEU A 1 101 ? 2.343 0.739 -12.361 1.00 81.25 101 LEU A O 1
ATOM 731 N N . GLY A 1 102 ? 4.067 0.813 -13.791 1.00 80.06 102 GLY A N 1
ATOM 732 C CA . GLY A 1 102 ? 5.066 1.206 -12.791 1.00 80.06 102 GLY A CA 1
ATOM 733 C C . GLY A 1 102 ? 4.723 2.525 -12.091 1.00 80.06 102 GLY A C 1
ATOM 734 O O . GLY A 1 102 ? 4.723 2.595 -10.861 1.00 80.06 102 GLY A O 1
ATOM 735 N N . LEU A 1 103 ? 4.338 3.549 -12.860 1.00 82.31 103 LEU A N 1
ATOM 736 C CA . LEU A 1 103 ? 3.892 4.838 -12.322 1.00 82.31 103 LEU A CA 1
ATOM 737 C C . LEU A 1 103 ? 2.641 4.690 -11.455 1.00 82.31 103 LEU A C 1
ATOM 739 O O . LEU A 1 103 ? 2.573 5.278 -10.376 1.00 82.31 103 LEU A O 1
ATOM 743 N N . TYR A 1 104 ? 1.675 3.874 -11.878 1.00 85.88 104 TYR A N 1
ATOM 744 C CA . TYR A 1 104 ? 0.493 3.593 -11.071 1.00 85.88 104 TYR A CA 1
ATOM 745 C C . TYR A 1 104 ? 0.835 2.855 -9.775 1.00 85.88 104 TYR A C 1
ATOM 747 O O . TYR A 1 104 ? 0.311 3.202 -8.724 1.00 85.88 104 TYR A O 1
ATOM 755 N N . LEU A 1 105 ? 1.744 1.882 -9.799 1.00 83.62 105 LEU A N 1
ATOM 756 C CA . LEU A 1 105 ? 2.150 1.181 -8.580 1.00 83.62 105 LEU A CA 1
ATOM 757 C C . LEU A 1 105 ? 2.770 2.138 -7.559 1.00 83.62 105 LEU A C 1
ATOM 759 O O . LEU A 1 105 ? 2.446 2.054 -6.380 1.00 83.62 105 LEU A O 1
ATOM 763 N N . MET A 1 106 ? 3.612 3.069 -8.007 1.00 79.88 106 MET A N 1
ATOM 764 C CA . MET A 1 106 ? 4.336 3.982 -7.119 1.00 79.88 106 MET A CA 1
ATOM 765 C C . MET A 1 106 ? 3.511 5.194 -6.680 1.00 79.88 106 MET A C 1
ATOM 767 O O . MET A 1 106 ? 3.583 5.609 -5.522 1.00 79.88 106 MET A O 1
ATOM 771 N N . LEU A 1 107 ? 2.747 5.780 -7.602 1.00 85.69 107 LEU A N 1
ATOM 772 C CA . LEU A 1 107 ? 2.073 7.068 -7.425 1.00 85.69 107 LEU A CA 1
ATOM 773 C C . LEU A 1 107 ? 0.553 6.979 -7.570 1.00 85.69 107 LEU A C 1
ATOM 775 O O . LEU A 1 107 ? -0.122 7.978 -7.347 1.00 85.69 107 LEU A O 1
ATOM 779 N N . GLY A 1 108 ? -0.001 5.798 -7.854 1.00 86.19 108 GLY A N 1
ATOM 780 C CA . GLY A 1 108 ? -1.438 5.554 -8.020 1.00 86.19 108 GLY A CA 1
ATOM 781 C C . GLY A 1 108 ? -2.277 6.085 -6.866 1.00 86.19 108 GLY A C 1
ATOM 782 O O . GLY A 1 108 ? -3.362 6.623 -7.076 1.00 86.19 108 GLY A O 1
ATOM 783 N N . TRP A 1 109 ? -1.751 5.983 -5.642 1.00 86.75 109 TRP A N 1
ATOM 784 C CA . TRP A 1 109 ? -2.406 6.453 -4.422 1.00 86.75 109 TRP A CA 1
ATOM 785 C C . TRP A 1 109 ? -2.546 7.983 -4.384 1.00 86.75 109 TRP A C 1
ATOM 787 O O . TRP A 1 109 ? -3.509 8.486 -3.810 1.00 86.75 109 TRP A O 1
ATOM 797 N N . LEU A 1 110 ? -1.624 8.714 -5.021 1.00 88.25 110 LEU A N 1
ATOM 798 C CA . LEU A 1 110 ? -1.696 10.161 -5.208 1.00 88.25 110 LEU A CA 1
ATOM 799 C C . LEU A 1 110 ? -2.538 10.493 -6.440 1.00 88.25 110 LEU A C 1
ATOM 801 O O . LEU A 1 110 ? -3.477 11.274 -6.347 1.00 88.25 110 LEU A O 1
ATOM 805 N N . PHE A 1 111 ? -2.239 9.870 -7.578 1.00 86.69 111 PHE A N 1
ATOM 806 C CA . PHE A 1 111 ? -2.988 10.017 -8.816 1.00 86.69 111 PHE A CA 1
ATOM 807 C C . PHE A 1 111 ? -3.052 8.676 -9.559 1.00 86.69 111 PHE A C 1
ATOM 809 O O . PHE A 1 111 ? -2.004 8.092 -9.826 1.00 86.69 111 PHE A O 1
ATOM 816 N N . PRO A 1 112 ? -4.247 8.184 -9.934 1.00 90.56 112 PRO A N 1
ATOM 817 C CA . PRO A 1 112 ? -5.532 8.892 -9.936 1.00 90.56 112 PRO A CA 1
ATOM 818 C C . PRO A 1 112 ? -6.353 8.765 -8.640 1.00 90.56 112 PRO A C 1
ATOM 820 O O . PRO A 1 112 ? -7.396 9.406 -8.516 1.00 90.56 112 PRO A O 1
ATOM 823 N N . LEU A 1 113 ? -5.934 7.939 -7.674 1.00 93.62 113 LEU A N 1
ATOM 824 C CA . LEU A 1 113 ? -6.807 7.573 -6.556 1.00 93.62 113 LEU A CA 1
ATOM 825 C C . LEU A 1 113 ? -7.034 8.717 -5.564 1.00 93.62 113 LEU A C 1
ATOM 827 O O . LEU A 1 113 ? -8.152 8.866 -5.084 1.00 93.62 113 LEU A O 1
ATOM 831 N N . GLY A 1 114 ? -6.031 9.552 -5.286 1.00 90.88 114 GLY A N 1
ATOM 832 C CA . GLY A 1 114 ? -6.155 10.682 -4.358 1.00 90.88 114 GLY A CA 1
ATOM 833 C C . GLY A 1 114 ? -7.326 11.619 -4.695 1.00 90.88 114 GLY A C 1
ATOM 834 O O . GLY A 1 114 ? -8.216 11.792 -3.859 1.00 90.88 114 GLY A O 1
ATOM 835 N N . PRO A 1 115 ? -7.404 12.172 -5.922 1.00 94.12 115 PRO A N 1
ATOM 836 C CA . PRO A 1 115 ? -8.551 12.958 -6.371 1.00 94.12 115 PRO A CA 1
ATOM 837 C C . PRO A 1 115 ? -9.887 12.222 -6.243 1.00 94.12 115 PRO A C 1
ATOM 839 O O . PRO A 1 115 ? -10.874 12.822 -5.817 1.00 94.12 115 PRO A O 1
ATOM 842 N N . ALA A 1 116 ? -9.922 10.923 -6.557 1.00 94.94 116 ALA A N 1
ATOM 843 C CA . ALA A 1 116 ? -11.130 10.113 -6.429 1.00 94.94 116 ALA A CA 1
ATOM 844 C C . ALA A 1 116 ? -11.595 10.006 -4.967 1.00 94.94 116 ALA A C 1
ATOM 846 O O . ALA A 1 116 ? -12.783 10.168 -4.686 1.00 94.94 116 ALA A O 1
ATOM 847 N N . VAL A 1 117 ? -10.661 9.807 -4.030 1.00 94.62 117 VAL A N 1
ATOM 848 C CA . VAL A 1 117 ? -10.941 9.802 -2.586 1.00 94.62 117 VAL A CA 1
ATOM 849 C C . VAL A 1 117 ? -11.499 11.141 -2.136 1.00 94.62 117 VAL A C 1
ATOM 851 O O . VAL A 1 117 ? -12.481 11.168 -1.400 1.00 94.62 117 VAL A O 1
ATOM 854 N N . LEU A 1 118 ? -10.889 12.249 -2.561 1.00 94.19 118 LEU A N 1
ATOM 855 C CA . LEU A 1 118 ? -11.324 13.588 -2.169 1.00 94.19 118 LEU A CA 1
ATOM 856 C C . LEU A 1 118 ? -12.730 13.886 -2.698 1.00 94.19 118 LEU A C 1
ATOM 858 O O . LEU A 1 118 ? -13.604 14.267 -1.923 1.00 94.19 118 LEU A O 1
ATOM 862 N N . ALA A 1 119 ? -12.977 13.649 -3.988 1.00 94.50 119 ALA A N 1
ATOM 863 C CA . ALA A 1 119 ? -14.280 13.876 -4.607 1.00 94.50 119 ALA A CA 1
ATOM 864 C C . ALA A 1 119 ? -15.370 12.981 -3.993 1.00 94.50 119 ALA A C 1
ATOM 866 O O . ALA A 1 119 ? -16.419 13.471 -3.568 1.00 94.50 119 ALA A O 1
ATOM 867 N N . GLY A 1 120 ? -15.105 11.676 -3.876 1.00 94.81 120 GLY A N 1
ATOM 868 C CA . GLY A 1 120 ? -16.023 10.729 -3.247 1.00 94.81 120 GLY A CA 1
ATOM 869 C C . GLY A 1 120 ? -16.255 11.031 -1.768 1.00 94.81 120 GLY A C 1
ATOM 870 O O . GLY A 1 120 ? -17.375 10.905 -1.278 1.00 94.81 120 GLY A O 1
ATOM 871 N N . GLY A 1 121 ? -15.220 11.472 -1.053 1.00 93.62 121 GLY A N 1
ATOM 872 C CA . GLY A 1 121 ? -15.295 11.826 0.360 1.00 93.62 121 GLY A CA 1
ATOM 873 C C . GLY A 1 121 ? -16.122 13.083 0.610 1.00 93.62 121 GLY A C 1
ATOM 874 O O . GLY A 1 121 ? -16.950 13.092 1.520 1.00 93.62 121 GLY A O 1
ATOM 875 N N . LEU A 1 122 ? -15.975 14.109 -0.233 1.00 94.31 122 LEU A N 1
ATOM 876 C CA . LEU A 1 122 ? -16.808 15.314 -0.191 1.00 94.31 122 LEU A CA 1
ATOM 877 C C . LEU A 1 122 ? -18.284 14.984 -0.440 1.00 94.31 122 LEU A C 1
ATOM 879 O O . LEU A 1 122 ? -19.147 15.424 0.321 1.00 94.31 122 LEU A O 1
ATOM 883 N N . LEU A 1 123 ? -18.574 14.162 -1.453 1.00 93.44 123 LEU A N 1
ATOM 884 C CA . LEU A 1 123 ? -19.935 13.695 -1.732 1.00 93.44 123 LEU A CA 1
ATOM 885 C C . LEU A 1 123 ? -20.499 12.866 -0.573 1.00 93.44 123 LEU A C 1
ATOM 887 O O . LEU A 1 123 ? -21.632 13.088 -0.149 1.00 93.44 123 LEU A O 1
ATOM 891 N N . GLY A 1 124 ? -19.705 11.950 -0.017 1.00 91.38 124 GLY A N 1
ATOM 892 C CA . GLY A 1 124 ? -20.092 11.136 1.133 1.00 91.38 124 GLY A CA 1
ATOM 893 C C . GLY A 1 124 ? -20.425 11.979 2.367 1.00 91.38 124 GLY A C 1
ATOM 894 O O . GLY A 1 124 ? -21.458 11.759 3.002 1.00 91.38 124 GLY A O 1
ATOM 895 N N . ALA A 1 125 ? -19.606 12.992 2.661 1.00 89.00 125 ALA A N 1
ATOM 896 C CA . ALA A 1 125 ? -19.853 13.942 3.743 1.00 89.00 125 ALA A CA 1
ATOM 897 C C . ALA A 1 125 ? -21.114 14.788 3.501 1.00 89.00 125 ALA A C 1
ATOM 899 O O . ALA A 1 125 ? -21.888 15.027 4.429 1.00 89.00 125 ALA A O 1
ATOM 900 N N . LEU A 1 126 ? -21.349 15.226 2.259 1.00 90.94 126 LEU A N 1
ATOM 901 C CA . LEU A 1 126 ? -22.543 15.986 1.894 1.00 90.94 126 LEU A CA 1
ATOM 902 C C . LEU A 1 126 ? -23.814 15.146 2.069 1.00 90.94 126 LEU A C 1
ATOM 904 O O . LEU A 1 126 ? -24.766 15.603 2.693 1.00 90.94 126 LEU A O 1
ATOM 908 N N . VAL A 1 127 ? -23.819 13.901 1.584 1.00 89.06 127 VAL A N 1
ATOM 909 C CA . VAL A 1 127 ? -24.956 12.977 1.734 1.00 89.06 127 VAL A CA 1
ATOM 910 C C . VAL A 1 127 ? -25.240 12.680 3.206 1.00 89.06 127 VAL A C 1
ATOM 912 O O . VAL A 1 127 ? -26.401 12.609 3.607 1.00 89.06 127 VAL A O 1
ATOM 915 N N . GLU A 1 128 ? -24.202 12.525 4.028 1.00 85.75 128 GLU A N 1
ATOM 916 C CA . GLU A 1 128 ? -24.356 12.312 5.468 1.00 85.75 128 GLU A CA 1
ATOM 917 C C . GLU A 1 128 ? -25.003 13.521 6.161 1.00 85.75 128 GLU A C 1
ATOM 919 O O . GLU A 1 128 ? -25.942 13.341 6.941 1.00 85.75 128 GLU A O 1
ATOM 924 N N . ARG A 1 129 ? -24.585 14.743 5.798 1.00 85.75 129 ARG A N 1
ATOM 925 C CA . ARG A 1 129 ? -25.207 15.992 6.267 1.00 85.75 129 ARG A CA 1
ATOM 926 C C . ARG A 1 129 ? -26.666 16.112 5.825 1.00 85.75 129 ARG A C 1
ATOM 928 O O . ARG A 1 129 ? -27.521 16.436 6.642 1.00 85.75 129 ARG A O 1
ATOM 935 N N . LEU A 1 130 ? -26.963 15.813 4.560 1.00 87.81 130 LEU A N 1
ATOM 936 C CA . LEU A 1 130 ? -28.320 15.892 4.005 1.0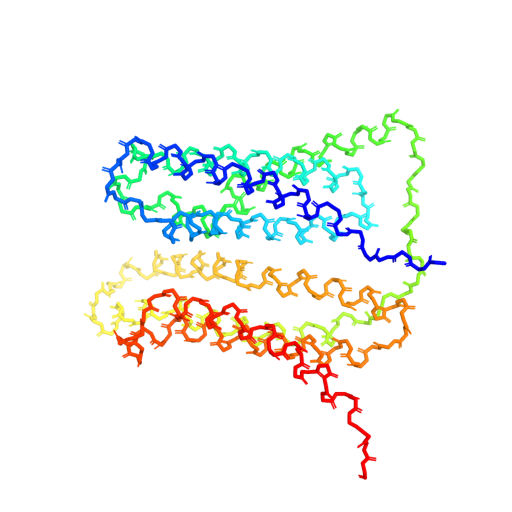0 87.81 130 LEU A CA 1
ATOM 937 C C . LEU A 1 130 ? -29.280 14.874 4.635 1.00 87.81 130 LEU A C 1
ATOM 939 O O . LEU A 1 130 ? -30.471 15.141 4.751 1.00 87.81 130 LEU A O 1
ATOM 943 N N . ARG A 1 131 ? -28.776 13.718 5.079 1.00 84.38 131 ARG A N 1
ATOM 944 C CA . ARG A 1 131 ? -29.574 12.698 5.781 1.00 84.38 131 ARG A CA 1
ATOM 945 C C . ARG A 1 131 ? -29.882 13.051 7.239 1.00 84.38 131 ARG A C 1
ATOM 947 O O . ARG A 1 131 ? -30.494 12.235 7.923 1.00 84.38 131 ARG A O 1
ATOM 954 N N . GLY A 1 132 ? -29.444 14.215 7.726 1.00 73.56 132 GLY A N 1
ATOM 955 C CA . GLY A 1 132 ? -29.733 14.685 9.081 1.00 73.56 132 GLY A CA 1
ATOM 956 C C . GLY A 1 132 ? -29.172 13.782 10.179 1.00 73.56 132 GLY A C 1
ATOM 957 O O . GLY A 1 132 ? -29.664 13.814 11.306 1.00 73.56 132 GLY A O 1
ATOM 958 N N . ARG A 1 133 ? -28.166 12.945 9.876 1.00 63.62 133 ARG A N 1
ATOM 959 C CA . ARG A 1 133 ? -27.520 12.147 10.918 1.00 63.62 133 ARG A CA 1
ATOM 960 C C . ARG A 1 133 ? -26.738 13.102 11.819 1.00 63.62 133 ARG A C 1
ATOM 962 O O . ARG A 1 133 ? -25.894 13.837 11.301 1.00 63.62 133 ARG A O 1
ATOM 969 N N . PRO A 1 134 ? -26.992 13.111 13.141 1.00 60.78 134 PRO A N 1
ATOM 970 C CA . PRO A 1 134 ? -26.143 13.860 14.054 1.00 60.78 134 PRO A CA 1
ATOM 971 C C . PRO A 1 134 ? -24.701 13.370 13.873 1.00 60.78 134 PRO A C 1
ATOM 973 O O . PRO A 1 134 ? -24.516 12.182 13.580 1.00 60.78 134 PRO A O 1
ATOM 976 N N . PRO A 1 135 ? -23.690 14.250 14.012 1.00 59.06 135 PRO A N 1
ATOM 977 C CA . PRO A 1 135 ? -22.296 13.841 13.922 1.00 59.06 135 PRO A CA 1
ATOM 978 C C . PRO A 1 135 ? -22.105 12.653 14.859 1.00 59.06 135 PRO A C 1
ATOM 980 O O . PRO A 1 135 ? -22.302 12.773 16.069 1.00 59.06 135 PRO A O 1
ATOM 983 N N . THR A 1 136 ? -21.826 11.479 14.291 1.00 56.41 136 THR A N 1
ATOM 984 C CA . THR A 1 136 ? -21.617 10.274 15.083 1.00 56.41 136 THR A CA 1
ATOM 985 C C . THR A 1 136 ? -20.455 10.562 16.013 1.00 56.41 136 THR A C 1
ATOM 987 O O . THR A 1 136 ? -19.325 10.724 15.551 1.00 56.41 136 THR A O 1
ATOM 990 N N . ALA A 1 137 ? -20.736 10.657 17.315 1.00 54.44 137 ALA A N 1
ATOM 991 C CA . ALA A 1 137 ? -19.689 10.639 18.321 1.00 54.44 137 ALA A CA 1
ATOM 992 C C . ALA A 1 137 ? -18.789 9.430 18.019 1.00 54.44 137 ALA A C 1
ATOM 994 O O . ALA A 1 137 ? -19.333 8.371 17.682 1.00 54.44 137 ALA A O 1
ATOM 995 N N . PRO A 1 138 ? -17.451 9.574 18.068 1.00 56.41 138 PRO A N 1
ATOM 996 C CA . PRO A 1 138 ? -16.546 8.502 17.686 1.00 56.41 138 PRO A CA 1
ATOM 997 C C . PRO A 1 138 ? -16.954 7.225 18.420 1.00 56.41 138 PRO A C 1
ATOM 999 O O . PRO A 1 138 ? -16.941 7.172 19.648 1.00 56.41 138 PRO A O 1
ATOM 1002 N N . THR A 1 139 ? -17.375 6.217 17.653 1.00 54.16 139 THR A N 1
ATOM 1003 C CA . THR A 1 139 ? -18.119 5.032 18.117 1.00 54.16 139 THR A CA 1
ATOM 1004 C C . THR A 1 139 ? -17.344 4.162 19.117 1.00 54.16 139 THR A C 1
ATOM 1006 O O . THR A 1 139 ? -17.893 3.211 19.663 1.00 54.16 139 THR A O 1
ATOM 1009 N N . ASP A 1 140 ? -16.085 4.5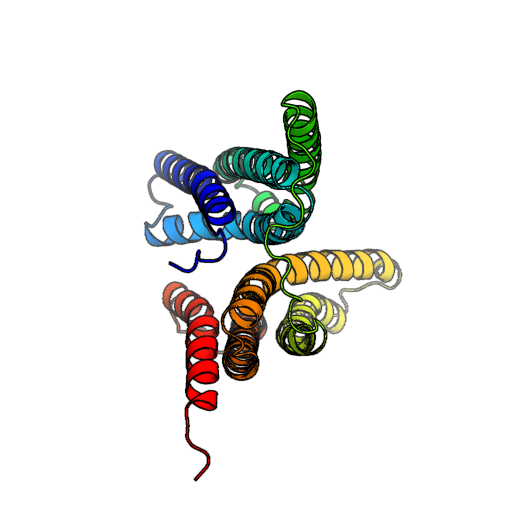01 19.389 1.00 52.72 140 ASP A N 1
ATOM 1010 C CA . ASP A 1 140 ? -15.234 3.908 20.410 1.00 52.72 140 ASP A CA 1
ATOM 1011 C C . ASP A 1 140 ? -14.659 5.028 21.301 1.00 52.72 140 ASP A C 1
ATOM 1013 O O . ASP A 1 140 ? -13.546 5.505 21.098 1.00 52.72 140 ASP A O 1
ATOM 1017 N N . ALA A 1 141 ? -15.407 5.431 22.334 1.00 52.06 141 ALA A N 1
ATOM 1018 C CA . ALA A 1 141 ? -14.961 6.375 23.372 1.00 52.06 141 ALA A CA 1
ATOM 1019 C C . ALA A 1 141 ? -13.850 5.812 24.290 1.00 52.06 141 ALA A C 1
ATOM 1021 O O . ALA A 1 141 ? -13.487 6.430 25.291 1.00 52.06 141 ALA A O 1
ATOM 1022 N N . ARG A 1 142 ? -13.311 4.622 23.988 1.00 62.53 142 ARG A N 1
ATOM 1023 C CA . ARG A 1 142 ? -12.176 4.071 24.728 1.00 62.53 142 ARG A CA 1
ATOM 1024 C C . ARG A 1 142 ? -10.892 4.738 24.240 1.00 62.53 142 ARG A C 1
ATOM 1026 O O . ARG A 1 142 ? -10.632 4.724 23.035 1.00 62.53 142 ARG A O 1
ATOM 1033 N N . PRO A 1 143 ? -10.067 5.285 25.147 1.00 70.69 143 PRO A N 1
ATOM 1034 C CA . PRO A 1 143 ? -8.800 5.876 24.759 1.00 70.69 143 PRO A CA 1
ATOM 1035 C C . PRO A 1 143 ? -7.939 4.809 24.080 1.00 70.69 143 PRO A C 1
ATOM 1037 O O . PRO A 1 143 ? -7.649 3.755 24.649 1.00 70.69 143 PRO A O 1
ATOM 1040 N N . LEU A 1 144 ? -7.552 5.069 22.832 1.00 79.88 144 LEU A N 1
ATOM 1041 C CA . LEU A 1 144 ? -6.623 4.203 22.119 1.00 79.88 144 LEU A CA 1
ATOM 1042 C C . LEU A 1 144 ? -5.269 4.219 22.835 1.00 79.88 144 LEU A C 1
ATOM 1044 O O . LEU A 1 144 ? -4.832 5.288 23.271 1.00 79.88 144 LEU A O 1
ATOM 1048 N N . PRO A 1 145 ? -4.550 3.082 22.888 1.00 84.94 145 PRO A N 1
ATOM 1049 C CA . PRO A 1 145 ? -3.212 3.054 23.465 1.00 84.94 145 PRO A CA 1
ATOM 1050 C C . PRO A 1 145 ? -2.303 4.078 22.765 1.00 84.94 145 PRO A C 1
ATOM 1052 O O . PRO A 1 145 ? -2.527 4.381 21.585 1.00 84.94 145 PRO A O 1
ATOM 1055 N N . PRO A 1 146 ? -1.294 4.639 23.453 1.00 88.56 146 PRO A N 1
ATOM 1056 C CA . PRO A 1 146 ? -0.456 5.711 22.917 1.00 88.56 146 PRO A CA 1
ATOM 1057 C C . PRO A 1 146 ? 0.176 5.300 21.584 1.00 88.56 146 PRO A C 1
ATOM 1059 O O . PRO A 1 146 ? 0.606 4.163 21.430 1.00 88.56 146 PRO A O 1
ATOM 1062 N N . LEU A 1 147 ? 0.224 6.214 20.609 1.00 89.31 147 LEU A N 1
ATOM 1063 C CA . LEU A 1 147 ? 0.665 5.904 19.241 1.00 89.31 147 LEU A CA 1
ATOM 1064 C C . LEU A 1 147 ? 2.182 5.671 19.143 1.00 89.31 147 LEU A C 1
ATOM 1066 O O . LEU A 1 147 ? 2.620 4.808 18.392 1.00 89.31 147 LEU A O 1
ATOM 1070 N N . ARG A 1 148 ? 2.983 6.408 19.922 1.00 92.88 148 ARG A N 1
ATOM 1071 C CA . ARG A 1 148 ? 4.455 6.397 19.864 1.00 92.88 148 ARG A CA 1
ATOM 1072 C C . ARG A 1 148 ? 5.094 4.993 19.849 1.00 92.88 148 ARG A C 1
ATOM 1074 O O . ARG A 1 148 ? 5.902 4.757 18.954 1.00 92.88 148 ARG A O 1
ATOM 1081 N N . PRO A 1 149 ? 4.753 4.048 20.751 1.00 91.81 149 PRO A N 1
ATOM 1082 C CA . PRO A 1 149 ? 5.343 2.706 20.716 1.00 91.81 149 PRO A CA 1
ATOM 1083 C C . PRO A 1 149 ? 5.005 1.924 19.440 1.00 91.81 149 PRO A C 1
ATOM 1085 O O . PRO A 1 149 ? 5.785 1.075 19.033 1.00 91.81 149 PRO A O 1
ATOM 1088 N N . TRP A 1 150 ? 3.887 2.235 18.781 1.00 92.50 150 TRP A N 1
ATOM 1089 C CA . TRP A 1 150 ? 3.472 1.593 17.534 1.00 92.50 150 TRP A CA 1
ATOM 1090 C C . TRP A 1 150 ? 4.146 2.194 16.300 1.00 92.50 150 TRP A C 1
ATOM 1092 O O . TRP A 1 150 ? 4.151 1.561 15.257 1.00 92.50 150 TRP A O 1
ATOM 1102 N N . LEU A 1 151 ? 4.720 3.395 16.381 1.00 93.44 151 LEU A N 1
ATOM 1103 C CA . LEU A 1 151 ? 5.429 3.990 15.243 1.00 93.44 151 LEU A CA 1
ATOM 1104 C C . LEU A 1 151 ? 6.867 3.482 15.122 1.00 93.44 151 LEU A C 1
ATOM 1106 O O . LEU A 1 151 ? 7.368 3.351 14.012 1.00 93.44 151 LEU A O 1
ATOM 1110 N N . TRP A 1 152 ? 7.515 3.152 16.241 1.00 94.75 152 TRP A N 1
ATOM 1111 C CA . TRP A 1 152 ? 8.891 2.640 16.258 1.00 94.75 152 TRP A CA 1
ATOM 1112 C C . TRP A 1 152 ? 9.131 1.435 15.334 1.00 94.75 152 TRP A C 1
ATOM 1114 O O . TRP A 1 152 ? 10.068 1.497 14.538 1.00 94.75 152 TRP A O 1
ATOM 1124 N N . PRO A 1 153 ? 8.289 0.383 15.359 1.00 94.94 153 PRO A N 1
ATOM 1125 C CA . PRO A 1 153 ? 8.434 -0.752 14.455 1.00 94.94 153 PRO A CA 1
ATOM 1126 C C . PRO A 1 153 ? 8.444 -0.376 12.973 1.00 94.94 153 PRO A C 1
ATOM 1128 O O . PRO A 1 153 ? 9.130 -1.036 12.201 1.00 94.94 153 PRO A O 1
ATOM 1131 N N . LEU A 1 154 ? 7.712 0.671 12.566 1.00 94.19 154 LEU A N 1
ATOM 1132 C CA . LEU A 1 154 ? 7.616 1.098 11.164 1.00 94.19 154 LEU A CA 1
ATOM 1133 C C . LEU A 1 154 ? 8.925 1.681 10.629 1.00 94.19 154 LEU A C 1
ATOM 1135 O O . LEU A 1 154 ? 9.139 1.673 9.417 1.00 94.19 154 LEU A O 1
ATOM 1139 N N . LEU A 1 155 ? 9.812 2.162 11.506 1.00 94.38 155 LEU A N 1
ATOM 1140 C CA . LEU A 1 155 ? 11.110 2.677 11.078 1.00 94.38 155 LEU A CA 1
ATOM 1141 C C . LEU A 1 155 ? 11.967 1.583 10.443 1.00 94.38 155 LEU A C 1
ATOM 1143 O O . LEU A 1 155 ? 12.708 1.878 9.515 1.00 94.38 155 LEU A O 1
ATOM 1147 N N . VAL A 1 156 ? 11.843 0.327 10.885 1.00 94.56 156 VAL A N 1
ATOM 1148 C CA . VAL A 1 156 ? 12.648 -0.777 10.345 1.00 94.56 156 VAL A CA 1
ATOM 1149 C C . VAL A 1 156 ? 12.358 -1.023 8.856 1.00 94.56 156 VAL A C 1
ATOM 1151 O O . VAL A 1 156 ? 13.277 -0.866 8.051 1.00 94.56 156 VAL A O 1
ATOM 1154 N N . PRO A 1 157 ? 11.117 -1.341 8.432 1.00 94.06 157 PRO A N 1
ATOM 1155 C CA . PRO A 1 157 ? 10.812 -1.458 7.012 1.00 94.06 157 PRO A CA 1
ATOM 1156 C C . PRO A 1 157 ? 10.969 -0.121 6.278 1.00 94.06 157 PRO A C 1
ATOM 1158 O O . PRO A 1 157 ? 11.326 -0.136 5.107 1.00 94.06 157 PRO A O 1
ATOM 1161 N N . GLY A 1 158 ? 10.777 1.027 6.942 1.00 93.50 158 GLY A N 1
ATOM 1162 C CA . GLY A 1 158 ? 10.978 2.347 6.337 1.00 93.50 158 GLY A CA 1
ATOM 1163 C C . GLY A 1 158 ? 12.429 2.600 5.917 1.00 93.50 158 GLY A C 1
ATOM 1164 O O . GLY A 1 158 ? 12.685 2.971 4.775 1.00 93.50 158 GLY A O 1
ATOM 1165 N N . VAL A 1 159 ? 13.392 2.335 6.802 1.00 94.75 159 VAL A N 1
ATOM 1166 C CA . VAL A 1 159 ? 14.825 2.474 6.503 1.00 94.75 159 VAL A CA 1
ATOM 1167 C C . VAL A 1 159 ? 15.253 1.486 5.420 1.00 94.75 159 VAL A C 1
ATOM 1169 O O . VAL A 1 159 ? 15.947 1.878 4.486 1.00 94.75 159 VAL A O 1
ATOM 1172 N N . VAL A 1 160 ? 14.800 0.228 5.487 1.00 93.12 160 VAL A N 1
ATOM 1173 C CA . VAL A 1 160 ? 15.104 -0.759 4.437 1.00 93.12 160 VAL A CA 1
ATOM 1174 C C . VAL A 1 160 ? 14.506 -0.332 3.097 1.00 93.12 160 VAL A C 1
ATOM 1176 O O . VAL A 1 160 ? 15.192 -0.378 2.083 1.00 93.12 160 VAL A O 1
ATOM 1179 N N . SER A 1 161 ? 13.263 0.147 3.085 1.00 91.56 161 SER A N 1
ATOM 1180 C CA . SER A 1 161 ? 12.604 0.672 1.887 1.00 91.56 161 SER A CA 1
ATOM 1181 C C . SER A 1 161 ? 13.394 1.821 1.253 1.00 91.56 161 SER A C 1
ATOM 1183 O O . SER A 1 161 ? 13.536 1.849 0.034 1.00 91.56 161 SER A O 1
ATOM 1185 N N . LEU A 1 162 ? 13.920 2.742 2.067 1.00 92.06 162 LEU A N 1
ATOM 1186 C CA . LEU A 1 162 ? 14.765 3.848 1.605 1.00 92.06 162 LEU A CA 1
ATOM 1187 C C . LEU A 1 162 ? 16.117 3.371 1.062 1.00 92.06 162 LEU A C 1
ATOM 1189 O O . LEU A 1 162 ? 16.589 3.867 0.043 1.00 92.06 162 LEU A O 1
ATOM 1193 N N . ALA A 1 163 ? 16.742 2.395 1.719 1.00 91.25 163 ALA A N 1
ATOM 1194 C CA . ALA A 1 163 ? 17.995 1.818 1.241 1.00 91.25 163 ALA A CA 1
ATOM 1195 C C . ALA A 1 163 ? 17.806 1.132 -0.122 1.00 91.25 163 ALA A C 1
ATOM 1197 O O . ALA A 1 163 ? 18.621 1.304 -1.028 1.00 91.25 163 ALA A O 1
ATOM 1198 N N . VAL A 1 164 ? 16.698 0.402 -0.288 1.00 88.44 164 VAL A N 1
ATOM 1199 C CA . VAL A 1 164 ? 16.332 -0.238 -1.557 1.00 88.44 164 VAL A CA 1
ATOM 1200 C C . VAL A 1 164 ? 16.043 0.802 -2.641 1.00 88.44 164 VAL A C 1
ATOM 1202 O O . VAL A 1 164 ? 16.517 0.641 -3.762 1.00 88.44 164 VAL A O 1
ATOM 1205 N N . SER A 1 165 ? 15.322 1.889 -2.337 1.00 87.62 165 SER A N 1
ATOM 1206 C CA . SER A 1 165 ? 15.037 2.935 -3.331 1.00 87.62 165 SER A CA 1
ATOM 1207 C C . SER A 1 165 ? 16.275 3.735 -3.738 1.00 87.62 165 SER A C 1
ATOM 1209 O O . SER A 1 165 ? 16.335 4.213 -4.868 1.00 87.62 165 SER A O 1
ATOM 1211 N N . ALA A 1 166 ? 17.270 3.865 -2.857 1.00 88.31 166 ALA A N 1
ATOM 1212 C CA . ALA A 1 166 ? 18.526 4.550 -3.153 1.00 88.31 166 ALA A CA 1
ATOM 1213 C C . ALA A 1 166 ? 19.485 3.721 -4.027 1.00 88.31 166 ALA A C 1
ATOM 1215 O O . ALA A 1 166 ? 20.309 4.295 -4.740 1.00 88.31 166 ALA A O 1
ATOM 1216 N N . GLN A 1 167 ? 19.384 2.387 -4.007 1.00 88.50 167 GLN A N 1
ATOM 1217 C CA . GLN A 1 167 ? 20.350 1.490 -4.653 1.00 88.50 167 GLN A CA 1
ATOM 1218 C C . GLN A 1 167 ? 20.555 1.748 -6.162 1.00 88.50 167 GLN A C 1
ATOM 1220 O O . GLN A 1 167 ? 21.717 1.829 -6.574 1.00 88.50 167 GLN A O 1
ATOM 1225 N N . PRO A 1 168 ? 19.510 1.964 -6.989 1.00 84.44 168 PRO A N 1
ATOM 1226 C CA . PRO A 1 168 ? 19.696 2.284 -8.404 1.00 84.44 168 PRO A CA 1
ATOM 1227 C C . PRO A 1 168 ? 20.494 3.576 -8.619 1.00 84.44 168 PRO A C 1
ATOM 1229 O O . PRO A 1 168 ? 21.333 3.650 -9.514 1.00 84.44 168 PRO A O 1
ATOM 1232 N N . PHE A 1 169 ? 20.281 4.583 -7.769 1.00 85.62 169 PHE A N 1
ATOM 1233 C CA . PHE A 1 169 ? 20.969 5.872 -7.856 1.00 85.62 169 PHE A CA 1
ATOM 1234 C C . PHE A 1 169 ? 22.432 5.768 -7.430 1.00 85.62 169 PHE A C 1
ATOM 1236 O O . PHE A 1 169 ? 23.293 6.358 -8.079 1.00 85.62 169 PHE A O 1
ATOM 1243 N N . LEU A 1 170 ? 22.725 4.969 -6.399 1.00 85.62 170 LEU A N 1
ATOM 1244 C CA . LEU A 1 170 ? 24.100 4.662 -5.996 1.00 85.62 170 LEU A CA 1
ATOM 1245 C C . LEU A 1 170 ? 24.861 3.961 -7.128 1.00 85.62 170 LEU A C 1
ATOM 1247 O O . LEU A 1 170 ? 25.978 4.351 -7.444 1.00 85.62 170 LEU A O 1
ATOM 1251 N N . HIS A 1 171 ? 24.232 3.005 -7.819 1.00 84.75 171 HIS A N 1
ATOM 1252 C CA . HIS A 1 171 ? 24.845 2.345 -8.977 1.00 84.75 171 HIS A CA 1
ATOM 1253 C C . HIS A 1 171 ? 25.101 3.299 -10.151 1.00 84.75 171 HIS A C 1
ATOM 1255 O O . HIS A 1 171 ? 26.121 3.183 -10.832 1.00 84.75 171 HIS A O 1
ATOM 1261 N N . LEU A 1 172 ? 24.193 4.244 -10.414 1.00 84.94 172 LEU A N 1
ATOM 1262 C CA . LEU A 1 172 ? 24.404 5.275 -11.437 1.00 84.94 172 LEU A CA 1
ATOM 1263 C C . LEU A 1 172 ? 25.562 6.208 -11.066 1.00 84.94 172 LEU A C 1
ATOM 1265 O O . LEU A 1 172 ? 26.355 6.576 -11.935 1.00 84.94 172 LEU A O 1
ATOM 1269 N N . TRP A 1 173 ? 25.669 6.559 -9.783 1.00 83.06 173 TRP A N 1
ATOM 1270 C CA . TRP A 1 173 ? 26.756 7.372 -9.251 1.00 83.06 173 TRP A CA 1
ATOM 1271 C C . TRP A 1 173 ? 28.111 6.669 -9.379 1.00 83.06 173 TRP A C 1
ATOM 1273 O O . TRP A 1 173 ? 29.041 7.230 -9.951 1.00 83.06 173 TRP A O 1
ATOM 1283 N N . GLU A 1 174 ? 28.208 5.417 -8.926 1.00 86.69 174 GLU A N 1
ATOM 1284 C CA . GLU A 1 174 ? 29.428 4.596 -8.989 1.00 86.69 174 GLU A CA 1
ATOM 1285 C C . GLU A 1 174 ? 29.927 4.383 -10.423 1.00 86.69 174 GLU A C 1
ATOM 1287 O O . GLU A 1 174 ? 31.130 4.331 -10.665 1.00 86.69 174 GLU A O 1
ATOM 1292 N N . ARG A 1 175 ? 29.012 4.303 -11.396 1.00 87.69 175 ARG A N 1
ATOM 1293 C CA . ARG A 1 175 ? 29.353 4.176 -12.822 1.00 87.69 175 ARG A CA 1
ATOM 1294 C C . ARG A 1 175 ? 29.740 5.500 -13.487 1.00 87.69 175 ARG A C 1
ATOM 1296 O O . ARG A 1 175 ? 29.970 5.513 -14.693 1.00 87.69 175 ARG A O 1
ATOM 1303 N N . GLY A 1 176 ? 29.779 6.606 -12.742 1.00 83.06 176 GLY A N 1
ATOM 1304 C CA . GLY A 1 176 ? 30.112 7.929 -13.275 1.00 83.06 176 GLY A CA 1
ATOM 1305 C C . GLY A 1 176 ? 29.085 8.462 -14.279 1.00 83.06 176 GLY A C 1
ATOM 1306 O O . GLY A 1 176 ? 29.408 9.318 -15.099 1.00 83.06 176 GLY A O 1
ATOM 1307 N N . LEU A 1 177 ? 27.848 7.954 -14.245 1.00 82.06 177 LEU A N 1
ATOM 1308 C CA . LEU A 1 177 ? 26.786 8.330 -15.186 1.00 82.06 177 LEU A CA 1
ATOM 1309 C C . LEU A 1 177 ? 26.016 9.585 -14.742 1.00 82.06 177 LEU A C 1
ATOM 1311 O O . LEU A 1 177 ? 25.163 10.079 -15.478 1.00 82.06 177 LEU A O 1
ATOM 1315 N N . VAL A 1 178 ? 26.313 10.115 -13.552 1.00 79.88 178 VAL A N 1
ATOM 1316 C CA . VAL A 1 178 ? 25.693 11.327 -13.007 1.00 79.88 178 VAL A CA 1
ATOM 1317 C C . VAL A 1 178 ? 26.568 12.535 -13.329 1.00 79.88 178 VAL A C 1
ATOM 1319 O O . VAL A 1 178 ? 27.683 12.662 -12.832 1.00 79.88 178 VAL A O 1
ATOM 1322 N N . ARG A 1 179 ? 26.053 13.441 -14.166 1.00 78.81 179 ARG A N 1
ATOM 1323 C CA . ARG A 1 179 ? 26.701 14.729 -14.452 1.00 78.81 179 ARG A CA 1
ATOM 1324 C C . ARG A 1 179 ? 26.399 15.750 -13.340 1.00 78.81 179 ARG A C 1
ATOM 1326 O O . ARG A 1 179 ? 25.316 15.670 -12.758 1.00 78.81 179 ARG A O 1
ATOM 1333 N N . PRO A 1 180 ? 27.279 16.739 -13.089 1.00 72.44 180 PRO A N 1
ATOM 1334 C CA . PRO A 1 180 ? 27.050 17.797 -12.093 1.00 72.44 180 PRO A CA 1
ATOM 1335 C C . PRO A 1 180 ? 25.729 18.552 -12.311 1.00 72.44 180 PRO A C 1
ATOM 1337 O O . PRO A 1 180 ? 24.979 18.789 -11.368 1.00 72.44 180 PRO A O 1
ATOM 1340 N N . ASP A 1 181 ? 25.387 18.815 -13.573 1.00 77.75 181 ASP A N 1
ATOM 1341 C CA . ASP A 1 181 ? 24.148 19.501 -13.972 1.00 77.75 181 ASP A CA 1
ATOM 1342 C C . ASP A 1 181 ? 22.890 18.629 -13.763 1.00 77.75 181 ASP A C 1
ATOM 1344 O O . ASP A 1 181 ? 21.759 19.109 -13.799 1.00 77.75 181 ASP A O 1
ATOM 1348 N N . GLY A 1 182 ? 23.082 17.326 -13.529 1.00 77.81 182 GLY A N 1
ATOM 1349 C CA . GLY A 1 182 ? 22.034 16.329 -13.321 1.00 77.81 182 GLY A CA 1
ATOM 1350 C C . GLY A 1 182 ? 21.689 16.060 -11.854 1.00 77.81 182 GLY A C 1
ATOM 1351 O O . GLY A 1 182 ? 20.843 15.209 -11.586 1.00 77.81 182 GLY A O 1
ATOM 1352 N N . LEU A 1 183 ? 22.300 16.760 -10.892 1.00 82.44 183 LEU A N 1
ATOM 1353 C CA . LEU A 1 183 ? 22.070 16.515 -9.461 1.00 82.44 183 LEU A CA 1
ATOM 1354 C C . LEU A 1 183 ? 20.634 16.827 -9.022 1.00 82.44 183 LEU A C 1
ATOM 1356 O O . LEU A 1 183 ? 20.006 16.020 -8.340 1.00 82.44 183 LEU A O 1
ATOM 1360 N N . ALA A 1 184 ? 20.089 17.974 -9.432 1.00 83.44 184 ALA A N 1
ATOM 1361 C CA . ALA A 1 184 ? 18.725 18.373 -9.087 1.00 83.44 184 ALA A CA 1
ATOM 1362 C C . ALA A 1 184 ? 17.652 17.384 -9.600 1.00 83.44 184 ALA A C 1
ATOM 1364 O O . ALA A 1 184 ? 16.846 16.920 -8.786 1.00 83.44 184 ALA A O 1
ATOM 1365 N N . PRO A 1 185 ? 17.633 16.986 -10.891 1.00 83.44 185 PRO A N 1
ATOM 1366 C CA . PRO A 1 185 ? 16.674 15.988 -11.366 1.00 83.44 185 PRO A CA 1
ATOM 1367 C C . PRO A 1 185 ? 16.898 14.605 -10.736 1.00 83.44 185 PRO A C 1
ATOM 1369 O O . PRO A 1 185 ? 15.930 13.875 -10.515 1.00 83.44 185 PRO A O 1
ATOM 1372 N N . LEU A 1 186 ? 18.137 14.252 -10.377 1.00 83.69 186 LEU A N 1
ATOM 1373 C CA . LEU A 1 186 ? 18.440 13.009 -9.667 1.00 83.69 186 LEU A CA 1
ATOM 1374 C C . LEU A 1 186 ? 17.877 13.005 -8.237 1.00 83.69 186 LEU A C 1
ATOM 1376 O O . LEU A 1 186 ? 17.249 12.026 -7.840 1.00 83.69 186 LEU A O 1
ATOM 1380 N N . LEU A 1 187 ? 18.018 14.102 -7.486 1.00 86.19 187 LEU A N 1
ATOM 1381 C CA . LEU A 1 187 ? 17.427 14.242 -6.149 1.00 86.19 187 LEU A CA 1
ATOM 1382 C C . LEU A 1 187 ? 15.896 14.222 -6.196 1.00 86.19 187 LEU A C 1
ATOM 1384 O O . LEU A 1 187 ? 15.267 13.569 -5.362 1.00 86.19 187 LEU A O 1
ATOM 1388 N N . LEU A 1 188 ? 15.289 14.881 -7.189 1.00 86.00 188 LEU A N 1
ATOM 1389 C CA . LEU A 1 188 ? 13.840 14.831 -7.398 1.00 86.00 188 LEU A CA 1
ATOM 1390 C C . LEU A 1 188 ? 13.374 13.397 -7.698 1.00 86.00 188 LEU A C 1
ATOM 1392 O O . LEU A 1 188 ? 12.378 12.934 -7.140 1.00 86.00 188 LEU A O 1
ATOM 1396 N N . SER A 1 189 ? 14.118 12.673 -8.535 1.00 84.25 189 SER A N 1
ATOM 1397 C CA . SER A 1 189 ? 13.837 11.273 -8.875 1.00 84.25 189 SER A CA 1
ATOM 1398 C C . SER A 1 189 ? 13.988 10.352 -7.662 1.00 84.25 189 SER A C 1
ATOM 1400 O O . SER A 1 189 ? 13.132 9.502 -7.421 1.00 84.25 189 SER A O 1
ATOM 1402 N N . LEU A 1 190 ? 15.030 10.548 -6.851 1.00 86.62 190 LEU A N 1
ATOM 1403 C CA . LEU A 1 190 ? 15.233 9.805 -5.609 1.00 86.62 190 LEU A CA 1
ATOM 1404 C C . LEU A 1 190 ? 14.104 10.082 -4.612 1.00 86.62 190 LEU A C 1
ATOM 1406 O O . LEU A 1 190 ? 13.573 9.146 -4.017 1.00 86.62 190 LEU A O 1
ATOM 1410 N N . GLY A 1 191 ? 13.714 11.348 -4.449 1.00 85.69 191 GLY A N 1
ATOM 1411 C CA . GLY A 1 191 ? 12.640 11.759 -3.547 1.00 85.69 191 GLY A CA 1
ATOM 1412 C C . GLY A 1 191 ? 11.286 11.176 -3.950 1.00 85.69 191 GLY A C 1
ATOM 1413 O O . GLY A 1 191 ? 10.613 10.560 -3.127 1.00 85.69 191 GLY A O 1
ATOM 1414 N N . THR A 1 192 ? 10.913 11.299 -5.224 1.00 83.44 192 THR A N 1
ATOM 1415 C CA . THR A 1 192 ? 9.661 10.737 -5.765 1.00 83.44 192 THR A CA 1
ATOM 1416 C C . THR A 1 192 ? 9.638 9.211 -5.686 1.00 83.44 192 THR A C 1
ATOM 1418 O O . THR A 1 192 ? 8.652 8.638 -5.217 1.00 83.44 192 THR A O 1
ATOM 1421 N N . THR A 1 193 ? 10.742 8.551 -6.046 1.00 83.25 193 THR A N 1
ATOM 1422 C CA . THR A 1 193 ? 10.873 7.089 -5.964 1.00 83.25 193 THR A CA 1
ATOM 1423 C C . THR A 1 193 ? 10.758 6.603 -4.526 1.00 83.25 193 THR A C 1
ATOM 1425 O O . THR A 1 193 ? 10.005 5.676 -4.236 1.00 83.25 193 THR A O 1
ATOM 1428 N N . SER A 1 194 ? 11.458 7.267 -3.607 1.00 86.94 194 SER A N 1
ATOM 1429 C CA . SER A 1 194 ? 11.447 6.933 -2.183 1.00 86.94 194 SER A CA 1
ATOM 1430 C C . SER A 1 194 ? 10.077 7.163 -1.553 1.00 86.94 194 SER A C 1
ATOM 1432 O O . SER A 1 194 ? 9.617 6.320 -0.788 1.00 86.94 194 SER A O 1
ATOM 1434 N N . ALA A 1 195 ? 9.390 8.255 -1.899 1.00 84.50 195 ALA A N 1
ATOM 1435 C CA . ALA A 1 195 ? 8.042 8.537 -1.413 1.00 84.50 195 ALA A CA 1
ATOM 1436 C C . ALA A 1 195 ? 7.033 7.479 -1.882 1.00 84.50 195 ALA A C 1
ATOM 1438 O O . ALA A 1 195 ? 6.271 6.956 -1.067 1.00 84.50 195 ALA A O 1
ATOM 1439 N N . GLY A 1 196 ? 7.059 7.120 -3.171 1.00 80.69 196 GLY A N 1
ATOM 1440 C CA . GLY A 1 196 ? 6.209 6.060 -3.715 1.00 80.69 196 GLY A CA 1
ATOM 1441 C C . GLY A 1 196 ? 6.498 4.704 -3.072 1.00 80.69 196 GLY A C 1
ATOM 1442 O O . GLY A 1 196 ? 5.586 4.037 -2.582 1.00 80.69 196 GLY A O 1
ATOM 1443 N N . GLN A 1 197 ? 7.777 4.333 -2.982 1.00 83.56 197 GLN A N 1
ATOM 1444 C CA . GLN A 1 197 ? 8.204 3.072 -2.381 1.00 83.56 197 GLN A CA 1
ATOM 1445 C C . GLN A 1 197 ? 7.824 2.983 -0.897 1.00 83.56 197 GLN A C 1
ATOM 1447 O O . GLN A 1 197 ? 7.353 1.938 -0.452 1.00 83.56 197 GLN A O 1
ATOM 1452 N N . LEU A 1 198 ? 7.980 4.064 -0.126 1.00 86.38 198 LEU A N 1
ATOM 1453 C CA . LEU A 1 198 ? 7.566 4.118 1.277 1.00 86.38 198 LEU A CA 1
ATOM 1454 C C . LEU A 1 198 ? 6.052 3.986 1.433 1.00 86.38 198 LEU A C 1
ATOM 1456 O O . LEU A 1 198 ? 5.595 3.220 2.280 1.00 86.38 198 LEU A O 1
ATOM 1460 N N . ALA A 1 199 ? 5.272 4.710 0.626 1.00 81.94 199 ALA A N 1
ATOM 1461 C CA . ALA A 1 199 ? 3.815 4.648 0.688 1.00 81.94 199 ALA A CA 1
ATOM 1462 C C . ALA A 1 199 ? 3.324 3.217 0.438 1.00 81.94 199 ALA A C 1
ATOM 1464 O O . ALA A 1 199 ? 2.567 2.664 1.237 1.00 81.94 199 ALA A O 1
ATOM 1465 N N . VAL A 1 200 ? 3.822 2.591 -0.628 1.00 78.56 200 VAL A N 1
ATOM 1466 C CA . VAL A 1 200 ? 3.465 1.222 -1.000 1.00 78.56 200 VAL A CA 1
ATOM 1467 C C . VAL A 1 200 ? 3.926 0.223 0.055 1.00 78.56 200 VAL A C 1
ATOM 1469 O O . VAL A 1 200 ? 3.110 -0.560 0.542 1.00 78.56 200 VAL A O 1
ATOM 1472 N N . SER A 1 201 ? 5.202 0.265 0.446 1.00 83.81 201 SER A N 1
ATOM 1473 C CA . SER A 1 201 ? 5.793 -0.736 1.336 1.00 83.81 201 SER A CA 1
ATOM 1474 C C . SER A 1 201 ? 5.239 -0.670 2.757 1.00 83.81 201 SER A C 1
ATOM 1476 O O . SER A 1 201 ? 5.015 -1.713 3.368 1.00 83.81 201 SER A O 1
ATOM 1478 N N . LEU A 1 202 ? 4.961 0.528 3.280 1.00 88.50 202 LEU A N 1
ATOM 1479 C CA . LEU A 1 202 ? 4.458 0.703 4.641 1.00 88.50 202 LEU A CA 1
ATOM 1480 C C . LEU A 1 202 ? 2.936 0.580 4.743 1.00 88.50 202 LEU A C 1
ATOM 1482 O O . LEU A 1 202 ? 2.437 0.351 5.845 1.00 88.50 202 LEU A O 1
ATOM 1486 N N . SER A 1 203 ? 2.182 0.687 3.644 1.00 83.81 203 SER A N 1
ATOM 1487 C CA . SER A 1 203 ? 0.713 0.623 3.691 1.00 83.81 203 SER A CA 1
ATOM 1488 C C . SER A 1 203 ? 0.137 -0.628 4.371 1.00 83.81 203 SER A C 1
ATOM 1490 O O . SER A 1 203 ? -0.760 -0.464 5.206 1.00 83.81 203 SER A O 1
ATOM 1492 N N . PRO A 1 204 ? 0.654 -1.859 4.157 1.00 83.44 204 PRO A N 1
ATOM 1493 C CA . PRO A 1 204 ? 0.132 -3.037 4.845 1.00 83.44 204 PRO A CA 1
ATOM 1494 C C . PRO A 1 204 ? 0.438 -2.996 6.347 1.00 83.44 204 PRO A C 1
ATOM 1496 O O . PRO A 1 204 ? -0.391 -3.396 7.166 1.00 83.44 204 PRO A O 1
ATOM 1499 N N . ALA A 1 205 ? 1.604 -2.463 6.728 1.00 89.06 205 ALA A N 1
ATOM 1500 C CA . ALA A 1 205 ? 1.976 -2.290 8.127 1.00 89.06 205 ALA A CA 1
ATOM 1501 C C . ALA A 1 205 ? 1.144 -1.190 8.804 1.00 89.06 205 ALA A C 1
ATOM 1503 O O . ALA A 1 205 ? 0.727 -1.360 9.944 1.00 89.06 205 ALA A O 1
ATOM 1504 N N . LEU A 1 206 ? 0.818 -0.098 8.108 1.00 88.38 206 LEU A N 1
ATOM 1505 C CA . LEU A 1 206 ? -0.081 0.944 8.612 1.00 88.38 206 LEU A CA 1
ATOM 1506 C C . LEU A 1 206 ? -1.504 0.410 8.825 1.00 88.38 206 LEU A C 1
ATOM 1508 O O . LEU A 1 206 ? -2.104 0.673 9.869 1.00 88.38 206 LEU A O 1
ATOM 1512 N N . LEU A 1 207 ? -2.020 -0.401 7.893 1.00 85.62 207 LEU A N 1
ATOM 1513 C CA . LEU A 1 207 ? -3.284 -1.126 8.069 1.00 85.62 207 LEU A CA 1
ATOM 1514 C C . LEU A 1 207 ? -3.244 -2.014 9.315 1.00 85.62 207 LEU A C 1
ATOM 1516 O O . LEU A 1 207 ? -4.118 -1.919 10.181 1.00 85.62 207 LEU A O 1
ATOM 1520 N N . ALA A 1 208 ? -2.207 -2.848 9.433 1.00 88.12 208 ALA A N 1
ATOM 1521 C CA . ALA A 1 208 ? -2.028 -3.731 10.578 1.00 88.12 208 ALA A CA 1
ATOM 1522 C C . ALA A 1 208 ? -1.918 -2.945 11.892 1.00 88.12 208 ALA A C 1
ATOM 1524 O O . ALA A 1 208 ? -2.551 -3.326 12.874 1.00 88.12 208 ALA A O 1
ATOM 1525 N N . LEU A 1 209 ? -1.193 -1.824 11.909 1.00 91.44 209 LEU A N 1
ATOM 1526 C CA . LEU A 1 209 ? -1.071 -0.938 13.064 1.00 91.44 209 LEU A CA 1
ATOM 1527 C C . LEU A 1 209 ? -2.443 -0.451 13.514 1.00 91.44 209 LEU A C 1
ATOM 1529 O O . LEU A 1 209 ? -2.786 -0.605 14.685 1.00 91.44 209 LEU A O 1
ATOM 1533 N N . LEU A 1 210 ? -3.243 0.115 12.605 1.00 86.69 210 LEU A N 1
ATOM 1534 C CA . LEU A 1 210 ? -4.566 0.645 12.940 1.00 86.69 210 LEU A CA 1
ATOM 1535 C C . LEU A 1 210 ? -5.468 -0.448 13.527 1.00 86.69 210 LEU A C 1
ATOM 1537 O O . LEU A 1 210 ? -6.100 -0.229 14.560 1.00 86.69 210 LEU A O 1
ATOM 1541 N N . VAL A 1 211 ? -5.465 -1.636 12.919 1.00 87.31 211 VAL A N 1
ATOM 1542 C CA . VAL A 1 211 ? -6.265 -2.796 13.340 1.00 87.31 211 VAL A CA 1
ATOM 1543 C C . VAL A 1 211 ? -5.800 -3.361 14.684 1.00 87.31 211 VAL A C 1
ATOM 1545 O O . VAL A 1 211 ? -6.618 -3.641 15.561 1.00 87.31 211 VAL A O 1
ATOM 1548 N N . LEU A 1 212 ? -4.495 -3.551 14.873 1.00 89.31 212 LEU A N 1
ATOM 1549 C CA . LEU A 1 212 ? -3.934 -4.134 16.092 1.00 89.31 212 LEU A CA 1
ATOM 1550 C C . LEU A 1 212 ? -4.013 -3.163 17.269 1.00 89.31 212 LEU A C 1
ATOM 1552 O O . LEU A 1 212 ? -4.293 -3.602 18.382 1.00 89.31 212 LEU A O 1
ATOM 1556 N N . ARG A 1 213 ? -3.834 -1.861 17.027 1.00 89.44 213 ARG A N 1
ATOM 1557 C CA . ARG A 1 213 ? -3.969 -0.811 18.044 1.00 89.44 213 ARG A CA 1
ATOM 1558 C C . ARG A 1 213 ? -5.412 -0.679 18.522 1.00 89.44 213 ARG A C 1
ATOM 1560 O O . ARG A 1 213 ? -5.652 -0.522 19.715 1.00 89.44 213 ARG A O 1
ATOM 1567 N N . ASP A 1 214 ? -6.365 -0.779 17.599 1.00 85.06 214 ASP A N 1
ATOM 1568 C CA . ASP A 1 214 ? -7.795 -0.821 17.907 1.00 85.06 214 ASP A CA 1
ATOM 1569 C C . ASP A 1 214 ? -8.151 -2.051 18.757 1.00 85.06 214 ASP A C 1
ATOM 1571 O O . ASP A 1 214 ? -8.738 -1.926 19.831 1.00 85.06 214 ASP A O 1
ATOM 1575 N N . ARG A 1 215 ? -7.687 -3.241 18.348 1.00 84.56 215 ARG A N 1
ATOM 1576 C CA . ARG A 1 215 ? -7.866 -4.479 19.126 1.00 84.56 215 ARG A CA 1
ATOM 1577 C C . ARG A 1 215 ? -7.213 -4.403 20.505 1.00 84.56 215 ARG A C 1
ATOM 1579 O O . ARG A 1 215 ? -7.834 -4.798 21.482 1.00 84.56 215 ARG A O 1
ATOM 1586 N N . ALA A 1 216 ? -6.005 -3.852 20.603 1.00 87.56 216 ALA A N 1
ATOM 1587 C CA . ALA A 1 216 ? -5.312 -3.652 21.874 1.00 87.56 216 ALA A CA 1
ATOM 1588 C C . ALA A 1 216 ? -6.108 -2.753 22.835 1.00 87.56 216 ALA A C 1
ATOM 1590 O O . ALA A 1 216 ? -6.207 -3.067 24.017 1.00 87.56 216 ALA A O 1
ATOM 1591 N N . GLY A 1 217 ? -6.719 -1.674 22.334 1.00 84.69 217 GLY A N 1
ATOM 1592 C CA . GLY A 1 217 ? -7.595 -0.813 23.137 1.00 84.69 217 GLY A CA 1
ATOM 1593 C C . GLY A 1 217 ? -8.887 -1.504 23.592 1.00 84.69 217 GLY A C 1
ATOM 1594 O O . GLY A 1 217 ? -9.400 -1.216 24.673 1.00 84.69 217 GLY A O 1
ATOM 1595 N N . ARG A 1 218 ? -9.418 -2.446 22.801 1.00 80.38 218 ARG A N 1
ATOM 1596 C CA . ARG A 1 218 ? -10.622 -3.211 23.172 1.00 80.38 218 ARG A CA 1
ATOM 1597 C C . ARG A 1 218 ? -10.342 -4.336 24.163 1.00 80.38 218 ARG A C 1
ATOM 1599 O O . ARG A 1 218 ? -11.138 -4.529 25.084 1.00 80.38 218 ARG A O 1
ATOM 1606 N N . ASP A 1 219 ? -9.246 -5.057 23.958 1.00 83.00 219 ASP A N 1
ATOM 1607 C CA . ASP A 1 219 ? -8.877 -6.237 24.739 1.00 83.00 219 ASP A CA 1
ATOM 1608 C C . ASP A 1 219 ? -8.099 -5.872 26.016 1.00 83.00 219 ASP A C 1
ATOM 1610 O O . ASP A 1 219 ? -8.022 -6.685 26.928 1.00 83.00 219 ASP A O 1
ATOM 1614 N N . GLY A 1 220 ? -7.525 -4.664 26.097 1.00 83.56 220 GLY A N 1
ATOM 1615 C CA . GLY A 1 220 ? -6.627 -4.248 27.185 1.00 83.56 220 GLY A CA 1
ATOM 1616 C C . GLY A 1 220 ? -5.211 -4.832 27.069 1.00 83.56 220 GLY A C 1
ATOM 1617 O O . GLY A 1 220 ? -4.310 -4.450 27.811 1.00 83.56 220 GLY A O 1
ATOM 1618 N N . GLU A 1 221 ? -4.981 -5.721 26.104 1.00 86.75 221 GLU A N 1
ATOM 1619 C CA . GLU A 1 221 ? -3.716 -6.424 25.897 1.00 86.75 221 GLU A CA 1
ATOM 1620 C C . GLU A 1 221 ? -2.817 -5.697 24.884 1.00 86.75 221 GLU A C 1
ATOM 1622 O O . GLU A 1 221 ? -2.736 -6.052 23.706 1.00 86.75 221 GLU A O 1
ATOM 1627 N N . VAL A 1 222 ? -2.111 -4.658 25.338 1.00 88.25 222 VAL A N 1
ATOM 1628 C CA . VAL A 1 222 ? -1.240 -3.849 24.462 1.00 88.25 222 VAL A CA 1
ATOM 1629 C C . VAL A 1 222 ? 0.023 -4.602 24.046 1.00 88.25 222 VAL A C 1
ATOM 1631 O O . VAL A 1 222 ? 0.368 -4.632 22.865 1.00 88.25 222 VAL A O 1
ATOM 1634 N N . ARG A 1 223 ? 0.708 -5.234 25.003 1.00 89.56 223 ARG A N 1
ATOM 1635 C CA . ARG A 1 223 ? 2.012 -5.873 24.785 1.00 89.56 223 ARG A CA 1
ATOM 1636 C C . ARG A 1 223 ? 2.002 -6.985 23.723 1.00 89.56 223 ARG A C 1
ATOM 1638 O O . ARG A 1 223 ? 2.771 -6.858 22.777 1.00 89.56 223 ARG A O 1
ATOM 1645 N N . PRO A 1 224 ? 1.138 -8.019 23.781 1.00 90.06 224 PRO A N 1
ATOM 1646 C CA . PRO A 1 224 ? 1.184 -9.102 22.791 1.00 90.06 224 PRO A CA 1
ATOM 1647 C C . PRO A 1 224 ? 0.855 -8.619 21.375 1.00 90.06 224 PRO A C 1
ATOM 1649 O O . PRO A 1 224 ? 1.395 -9.128 20.395 1.00 90.06 224 PRO A O 1
ATOM 1652 N N . ARG A 1 225 ? -0.005 -7.601 21.251 1.00 91.75 225 ARG A N 1
ATOM 1653 C CA . ARG A 1 225 ? -0.350 -6.992 19.961 1.00 91.75 225 ARG A CA 1
ATOM 1654 C C . ARG A 1 225 ? 0.807 -6.167 19.398 1.00 91.75 225 ARG A C 1
ATOM 1656 O O . ARG A 1 225 ? 1.028 -6.204 18.191 1.00 91.75 225 ARG A O 1
ATOM 1663 N N . LEU A 1 226 ? 1.538 -5.460 20.260 1.00 93.12 226 LEU A N 1
ATOM 1664 C CA . LEU A 1 226 ? 2.718 -4.693 19.874 1.00 93.12 226 LEU A CA 1
ATOM 1665 C C . LEU A 1 226 ? 3.877 -5.604 19.442 1.00 93.12 226 LEU A C 1
ATOM 1667 O O . LEU A 1 226 ? 4.512 -5.318 18.435 1.00 93.12 226 LEU A O 1
ATOM 1671 N N . GLU A 1 227 ? 4.116 -6.717 20.140 1.00 92.88 227 GLU A N 1
ATOM 1672 C CA . GLU A 1 227 ? 5.144 -7.704 19.758 1.00 92.88 227 GLU A CA 1
ATOM 1673 C C . GLU A 1 227 ? 4.820 -8.368 18.414 1.00 92.88 227 GLU A C 1
ATOM 1675 O O . GLU A 1 227 ? 5.678 -8.488 17.541 1.00 92.88 227 GLU A O 1
ATOM 1680 N N . ALA A 1 228 ? 3.555 -8.736 18.189 1.00 93.50 228 ALA A N 1
ATOM 1681 C CA . ALA A 1 228 ? 3.116 -9.246 16.892 1.00 93.50 228 ALA A CA 1
ATOM 1682 C C . ALA A 1 228 ? 3.301 -8.207 15.774 1.00 93.50 228 ALA A C 1
ATOM 1684 O O . ALA A 1 228 ? 3.670 -8.547 14.651 1.00 93.50 228 ALA A O 1
ATOM 1685 N N . PHE A 1 229 ? 3.081 -6.927 16.080 1.00 95.44 229 PHE A N 1
ATOM 1686 C CA . PHE A 1 229 ? 3.318 -5.844 15.135 1.00 95.44 229 PHE A CA 1
ATOM 1687 C C . PHE A 1 229 ? 4.816 -5.623 14.847 1.00 95.44 229 PHE A C 1
ATOM 1689 O O . PHE A 1 229 ? 5.188 -5.455 13.687 1.00 95.44 229 PHE A O 1
ATOM 1696 N N . TRP A 1 230 ? 5.686 -5.707 15.858 1.00 95.81 230 TRP A N 1
ATOM 1697 C CA . TRP A 1 230 ? 7.144 -5.740 15.674 1.00 95.81 230 TRP A CA 1
ATOM 1698 C C . TRP A 1 230 ? 7.574 -6.880 14.761 1.00 95.81 230 TRP A C 1
ATOM 1700 O O . TRP A 1 230 ? 8.303 -6.657 13.796 1.00 95.81 230 TRP A O 1
ATOM 1710 N N . GLY A 1 231 ? 7.074 -8.085 15.028 1.00 94.75 231 GLY A N 1
ATOM 1711 C CA . GLY A 1 231 ? 7.338 -9.256 14.207 1.00 94.75 231 GLY A CA 1
ATOM 1712 C C . GLY A 1 231 ? 6.912 -9.057 12.750 1.00 94.75 231 GLY A C 1
ATOM 1713 O O . GLY A 1 231 ? 7.686 -9.350 11.841 1.00 94.75 231 GLY A O 1
ATOM 1714 N N . LEU A 1 232 ? 5.724 -8.489 12.514 1.00 94.94 232 LEU A N 1
ATOM 1715 C CA . LEU A 1 232 ? 5.252 -8.142 11.171 1.00 94.94 232 LEU A CA 1
ATOM 1716 C C . LEU A 1 232 ? 6.199 -7.161 10.468 1.00 94.94 232 LEU A C 1
ATOM 1718 O O . LEU A 1 232 ? 6.561 -7.387 9.317 1.00 94.94 232 LEU A O 1
ATOM 1722 N N . CYS A 1 233 ? 6.620 -6.094 11.152 1.00 96.00 233 CYS A N 1
ATOM 1723 C CA . CYS A 1 233 ? 7.529 -5.090 10.596 1.00 96.00 233 CYS A CA 1
ATOM 1724 C C . CYS A 1 233 ? 8.922 -5.656 10.291 1.00 96.00 233 CYS A C 1
ATOM 1726 O O . CYS A 1 233 ? 9.499 -5.310 9.264 1.00 96.00 233 CYS A O 1
ATOM 1728 N N . LEU A 1 234 ? 9.442 -6.555 11.132 1.00 95.69 234 LEU A N 1
ATOM 1729 C CA . LEU A 1 234 ? 10.699 -7.265 10.879 1.00 95.69 234 LEU A CA 1
ATOM 1730 C C . LEU A 1 234 ? 10.584 -8.200 9.671 1.00 95.69 234 LEU A C 1
ATOM 1732 O O . LEU A 1 234 ? 11.451 -8.186 8.800 1.00 95.69 234 LEU A O 1
ATOM 1736 N N . GLY A 1 235 ? 9.497 -8.970 9.581 1.00 93.50 235 GLY A N 1
ATOM 1737 C CA . GLY A 1 235 ? 9.229 -9.831 8.429 1.00 93.50 235 GLY A CA 1
ATOM 1738 C C . GLY A 1 235 ? 9.080 -9.033 7.132 1.00 93.50 235 GLY A C 1
ATOM 1739 O O . GLY A 1 235 ? 9.623 -9.414 6.099 1.00 93.50 235 GLY A O 1
ATOM 1740 N N . LEU A 1 236 ? 8.415 -7.878 7.192 1.00 92.88 236 LEU A N 1
ATOM 1741 C CA . LEU A 1 236 ? 8.303 -6.948 6.072 1.00 92.88 236 LEU A CA 1
ATOM 1742 C C . LEU A 1 236 ? 9.657 -6.354 5.671 1.00 92.88 236 LEU A C 1
ATOM 1744 O O . LEU A 1 236 ? 9.974 -6.322 4.487 1.00 92.88 236 LEU A O 1
ATOM 1748 N N . ALA A 1 237 ? 10.478 -5.934 6.631 1.00 93.75 237 ALA A N 1
ATOM 1749 C CA . ALA A 1 237 ? 11.826 -5.446 6.361 1.00 93.75 237 ALA A CA 1
ATOM 1750 C C . ALA A 1 237 ? 12.698 -6.525 5.699 1.00 93.75 237 ALA A C 1
ATOM 1752 O O . ALA A 1 237 ? 13.383 -6.243 4.719 1.00 93.75 237 ALA A O 1
ATOM 1753 N N . ALA A 1 238 ? 12.617 -7.773 6.171 1.00 92.31 238 ALA A N 1
ATOM 1754 C CA . ALA A 1 238 ? 13.303 -8.903 5.552 1.00 92.31 238 ALA A CA 1
ATOM 1755 C C . ALA A 1 238 ? 12.817 -9.145 4.114 1.00 92.31 238 ALA A C 1
ATOM 1757 O O . ALA A 1 238 ? 13.636 -9.324 3.216 1.00 92.31 238 ALA A O 1
ATOM 1758 N N . ALA A 1 239 ? 11.503 -9.089 3.875 1.00 89.75 239 ALA A N 1
ATOM 1759 C CA . ALA A 1 239 ? 10.933 -9.231 2.538 1.00 89.75 239 ALA A CA 1
ATOM 1760 C C . ALA A 1 239 ? 11.402 -8.122 1.582 1.00 89.75 239 ALA A C 1
ATOM 1762 O O . ALA A 1 239 ? 11.775 -8.415 0.448 1.00 89.75 239 ALA A O 1
ATOM 1763 N N . LEU A 1 240 ? 11.429 -6.866 2.042 1.00 89.12 240 LEU A N 1
ATOM 1764 C CA . LEU A 1 240 ? 11.912 -5.719 1.266 1.00 89.12 240 LEU A CA 1
ATOM 1765 C C . LEU A 1 240 ? 13.409 -5.826 0.968 1.00 89.12 240 LEU A C 1
ATOM 1767 O O . LEU A 1 240 ? 13.824 -5.604 -0.167 1.00 89.12 240 LEU A O 1
ATOM 1771 N N . GLY A 1 241 ? 14.213 -6.203 1.964 1.00 88.56 241 GLY A N 1
ATOM 1772 C CA . GLY A 1 241 ? 15.646 -6.415 1.790 1.00 88.56 241 GLY A CA 1
ATOM 1773 C C . GLY A 1 241 ? 15.935 -7.546 0.806 1.00 88.56 241 GLY A C 1
ATOM 1774 O O . GLY A 1 241 ? 16.776 -7.395 -0.077 1.00 88.56 241 GLY A O 1
ATOM 1775 N N . LEU A 1 242 ? 15.184 -8.647 0.890 1.00 87.19 242 LEU A N 1
ATOM 1776 C CA . LEU A 1 242 ? 15.284 -9.747 -0.062 1.00 87.19 242 LEU A CA 1
ATOM 1777 C C . LEU A 1 242 ? 14.895 -9.303 -1.478 1.00 87.19 242 LEU A C 1
ATOM 1779 O O . LEU A 1 242 ? 15.581 -9.648 -2.436 1.00 87.19 242 LEU A O 1
ATOM 1783 N N . PHE A 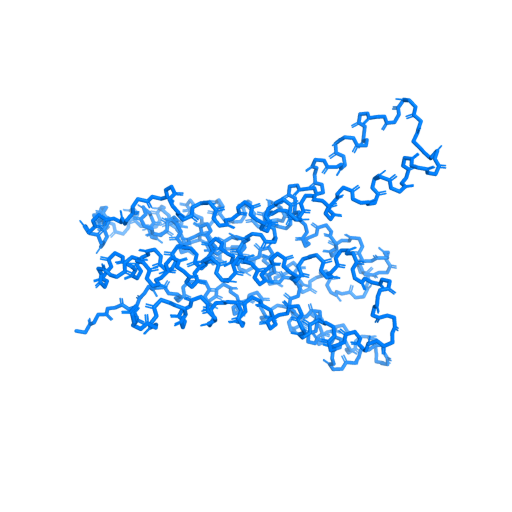1 243 ? 13.839 -8.499 -1.611 1.00 82.00 243 PHE A N 1
ATOM 1784 C CA . PHE A 1 243 ? 13.396 -7.970 -2.898 1.00 82.00 243 PHE A CA 1
ATOM 1785 C C . PHE A 1 243 ? 14.431 -7.034 -3.540 1.00 82.00 243 PHE A C 1
ATOM 1787 O O . PHE A 1 243 ? 14.708 -7.161 -4.731 1.00 82.00 243 PHE A O 1
ATOM 1794 N N . GLY A 1 244 ? 15.013 -6.119 -2.759 1.00 80.62 244 GLY A N 1
ATOM 1795 C CA . GLY A 1 244 ? 15.943 -5.105 -3.260 1.00 80.62 244 GLY A CA 1
ATOM 1796 C C . GLY A 1 244 ? 17.393 -5.568 -3.404 1.00 80.62 244 GLY A C 1
ATOM 1797 O O . GLY A 1 244 ? 18.055 -5.206 -4.369 1.00 80.62 244 GLY A O 1
ATOM 1798 N N . PHE A 1 245 ? 17.893 -6.390 -2.480 1.00 83.00 245 PHE A N 1
ATOM 1799 C CA . PHE A 1 245 ? 19.297 -6.829 -2.454 1.00 83.00 245 PHE A CA 1
ATOM 1800 C C . PHE A 1 245 ? 19.477 -8.318 -2.796 1.00 83.00 245 PHE A C 1
ATOM 1802 O O . PHE A 1 245 ? 20.573 -8.754 -3.142 1.00 83.00 245 PHE A O 1
ATOM 1809 N N . GLY A 1 246 ? 18.413 -9.121 -2.725 1.00 69.81 246 GLY A N 1
ATOM 1810 C CA . GLY A 1 246 ? 18.474 -10.578 -2.877 1.00 69.81 246 GLY A CA 1
ATOM 1811 C C . GLY A 1 246 ? 18.415 -11.100 -4.315 1.00 69.81 246 GLY A C 1
ATOM 1812 O O . GLY A 1 246 ? 18.637 -12.294 -4.518 1.00 69.81 246 GLY A O 1
ATOM 1813 N N . GLN A 1 247 ? 18.182 -10.246 -5.322 1.00 66.19 247 GLN A N 1
ATOM 1814 C CA . GLN A 1 247 ? 18.095 -10.677 -6.730 1.00 66.19 247 GLN A CA 1
ATOM 1815 C C . GLN A 1 247 ? 19.385 -11.355 -7.238 1.00 66.19 247 GLN A C 1
ATOM 1817 O O . GLN A 1 247 ? 19.336 -12.208 -8.122 1.00 66.19 247 GLN A O 1
ATOM 1822 N N . GLY A 1 248 ? 20.544 -11.035 -6.649 1.00 62.56 248 GLY A N 1
ATOM 1823 C CA . GLY A 1 248 ? 21.811 -11.719 -6.934 1.00 62.56 248 GLY A CA 1
ATOM 1824 C C . GLY A 1 248 ? 21.996 -13.055 -6.202 1.00 62.56 248 GLY A C 1
ATOM 1825 O O . GLY A 1 248 ? 22.661 -13.943 -6.728 1.00 62.56 248 GLY A O 1
ATOM 1826 N N . LEU A 1 249 ? 21.393 -13.213 -5.019 1.00 62.16 249 LEU A N 1
ATOM 1827 C CA . LEU A 1 249 ? 21.555 -14.381 -4.143 1.00 62.16 249 LEU A CA 1
ATOM 1828 C C . LEU A 1 249 ? 20.672 -15.564 -4.553 1.00 62.16 249 LEU A C 1
ATOM 1830 O O . LEU A 1 249 ? 21.034 -16.712 -4.316 1.00 62.16 249 LEU A O 1
ATOM 1834 N N . LEU A 1 250 ? 19.524 -15.295 -5.178 1.00 64.81 250 LEU A N 1
ATOM 1835 C CA . LEU A 1 250 ? 18.506 -16.303 -5.488 1.00 64.81 250 LEU A CA 1
ATOM 1836 C C . LEU A 1 250 ? 18.306 -16.510 -6.996 1.00 64.81 250 LEU A C 1
ATOM 1838 O O . LEU A 1 250 ? 17.205 -16.823 -7.435 1.00 64.81 250 LEU A O 1
ATOM 1842 N N . ARG A 1 251 ? 19.376 -16.390 -7.797 1.00 66.00 251 ARG A N 1
ATOM 1843 C CA . ARG A 1 251 ? 19.334 -16.565 -9.268 1.00 66.00 251 ARG A CA 1
ATOM 1844 C C . ARG A 1 251 ? 18.737 -17.901 -9.731 1.00 66.00 251 ARG A C 1
ATOM 1846 O O . ARG A 1 251 ? 18.229 -17.976 -10.843 1.00 66.00 251 ARG A O 1
ATOM 1853 N N . ALA A 1 252 ? 18.807 -18.940 -8.898 1.00 73.75 252 ALA A N 1
ATOM 1854 C CA . ALA A 1 252 ? 18.267 -20.269 -9.190 1.00 73.75 252 ALA A CA 1
ATOM 1855 C C . ALA A 1 252 ? 16.840 -20.498 -8.652 1.00 73.75 252 ALA A C 1
ATOM 1857 O O . ALA A 1 252 ? 16.252 -21.545 -8.911 1.00 73.75 252 ALA A O 1
ATOM 1858 N N . VAL A 1 253 ? 16.276 -19.558 -7.885 1.00 75.50 253 VAL A N 1
ATOM 1859 C CA . VAL A 1 253 ? 14.941 -19.719 -7.302 1.00 75.50 253 VAL A CA 1
ATOM 1860 C C . VAL A 1 253 ? 13.885 -19.259 -8.307 1.00 75.50 253 VAL A C 1
ATOM 1862 O O . VAL A 1 253 ? 13.962 -18.130 -8.796 1.00 75.50 253 VAL A O 1
ATOM 1865 N N . PRO A 1 254 ? 12.861 -20.083 -8.596 1.00 78.81 254 PRO A N 1
ATOM 1866 C CA . PRO A 1 254 ? 11.744 -19.657 -9.425 1.00 78.81 254 PRO A CA 1
ATOM 1867 C C . PRO A 1 254 ? 11.099 -18.391 -8.855 1.00 78.81 254 PRO A C 1
ATOM 1869 O O . PRO A 1 254 ? 10.802 -18.327 -7.661 1.00 78.81 254 PRO A O 1
ATOM 1872 N N . LEU A 1 255 ? 10.812 -17.412 -9.716 1.00 70.12 255 LEU A N 1
ATOM 1873 C CA . LEU A 1 255 ? 10.214 -16.130 -9.325 1.00 70.12 255 LEU A CA 1
ATOM 1874 C C . LEU A 1 255 ? 8.970 -16.304 -8.434 1.00 70.12 255 LEU A C 1
ATOM 1876 O O . LEU A 1 255 ? 8.796 -15.579 -7.459 1.00 70.12 255 LEU A O 1
ATOM 1880 N N . GLY A 1 256 ? 8.134 -17.308 -8.721 1.00 68.06 256 GLY A N 1
ATOM 1881 C CA . GLY A 1 256 ? 6.953 -17.607 -7.909 1.00 68.06 256 GLY A CA 1
ATOM 1882 C C . GLY A 1 256 ? 7.282 -17.998 -6.463 1.00 68.06 256 GLY A C 1
ATOM 1883 O O . GLY A 1 256 ? 6.620 -17.529 -5.541 1.00 68.06 256 GLY A O 1
ATOM 1884 N N . ALA A 1 257 ? 8.331 -18.798 -6.247 1.00 76.94 257 ALA A N 1
ATOM 1885 C CA . ALA A 1 257 ? 8.780 -19.188 -4.910 1.00 76.94 257 ALA A CA 1
ATOM 1886 C C . ALA A 1 257 ? 9.420 -18.008 -4.162 1.00 76.94 257 ALA A C 1
ATOM 1888 O O . ALA A 1 257 ? 9.181 -17.828 -2.969 1.00 76.94 257 ALA A O 1
ATOM 1889 N N . PHE A 1 258 ? 10.175 -17.168 -4.875 1.00 77.50 258 PHE A N 1
ATOM 1890 C CA . PHE A 1 258 ? 10.738 -15.933 -4.333 1.00 77.50 258 PHE A CA 1
ATOM 1891 C C . PHE A 1 258 ? 9.645 -14.971 -3.841 1.00 77.50 258 PHE A C 1
ATOM 1893 O O . PHE A 1 258 ? 9.694 -14.489 -2.712 1.00 77.50 258 PHE A O 1
ATOM 1900 N N . LEU A 1 259 ? 8.612 -14.743 -4.654 1.00 73.88 259 LEU A N 1
ATOM 1901 C CA . LEU A 1 259 ? 7.490 -13.876 -4.289 1.00 73.88 259 LEU A CA 1
ATOM 1902 C C . LEU A 1 259 ? 6.660 -14.459 -3.141 1.00 73.88 259 LEU A C 1
ATOM 1904 O O . LEU A 1 259 ? 6.281 -13.725 -2.229 1.00 73.88 259 LEU A O 1
ATOM 1908 N N . LEU A 1 260 ? 6.423 -15.776 -3.142 1.00 80.00 260 LEU A N 1
ATOM 1909 C CA . LEU A 1 260 ? 5.763 -16.455 -2.028 1.00 80.00 260 LEU A CA 1
ATOM 1910 C C . LEU A 1 260 ? 6.533 -16.234 -0.719 1.00 80.00 260 LEU A C 1
ATOM 1912 O O . LEU A 1 260 ? 5.928 -15.902 0.297 1.00 80.00 260 LEU A O 1
ATOM 1916 N N . LEU A 1 261 ? 7.861 -16.352 -0.748 1.00 83.00 261 LEU A N 1
ATOM 1917 C CA . LEU A 1 261 ? 8.711 -16.094 0.411 1.00 83.00 261 LEU A CA 1
ATOM 1918 C C . LEU A 1 261 ? 8.571 -14.646 0.910 1.00 83.00 261 LEU A C 1
ATOM 1920 O O . LEU A 1 261 ? 8.392 -14.432 2.109 1.00 83.00 261 LEU A O 1
ATOM 1924 N N . CYS A 1 262 ? 8.566 -13.660 0.006 1.00 82.12 262 CYS A N 1
ATOM 1925 C CA . CYS A 1 262 ? 8.339 -12.255 0.357 1.00 82.12 262 CYS A CA 1
ATOM 1926 C C . CYS A 1 262 ? 6.976 -12.019 1.032 1.00 82.12 262 CYS A C 1
ATOM 1928 O O . CYS A 1 262 ? 6.887 -11.198 1.942 1.00 82.12 262 CYS A O 1
ATOM 1930 N N . VAL A 1 263 ? 5.923 -12.740 0.632 1.00 81.31 263 VAL A N 1
ATOM 1931 C CA . VAL A 1 263 ? 4.590 -12.650 1.263 1.00 81.31 263 VAL A CA 1
ATOM 1932 C C . VAL A 1 263 ? 4.541 -13.383 2.606 1.00 81.31 263 VAL A C 1
ATOM 1934 O O . VAL A 1 263 ? 3.902 -12.911 3.549 1.00 81.31 263 VAL A O 1
ATOM 1937 N N . LEU A 1 264 ? 5.218 -14.527 2.721 1.00 87.38 264 LEU A N 1
ATOM 1938 C CA . LEU A 1 264 ? 5.226 -15.337 3.938 1.00 87.38 264 LEU A CA 1
ATOM 1939 C C . LEU A 1 264 ? 6.001 -14.672 5.077 1.00 87.38 264 LEU A C 1
ATOM 1941 O O . LEU A 1 264 ? 5.579 -14.775 6.227 1.00 87.38 264 LEU A O 1
ATOM 1945 N N . LEU A 1 265 ? 7.100 -13.972 4.788 1.00 90.44 265 LEU A N 1
ATOM 1946 C CA . LEU A 1 265 ? 7.963 -13.367 5.809 1.00 90.44 265 LEU A CA 1
ATOM 1947 C C . LEU A 1 265 ? 7.213 -12.428 6.783 1.00 90.44 265 LEU A C 1
ATOM 1949 O O . LEU A 1 265 ? 7.336 -12.640 7.991 1.00 90.44 265 LEU A O 1
ATOM 1953 N N . PRO A 1 266 ? 6.392 -11.453 6.337 1.00 89.88 266 PRO A N 1
ATOM 1954 C CA . PRO A 1 266 ? 5.561 -10.645 7.235 1.00 89.88 266 PRO A CA 1
ATOM 1955 C C . PRO A 1 266 ? 4.596 -11.469 8.097 1.00 89.88 266 PRO A C 1
ATOM 1957 O O . PRO A 1 266 ? 4.406 -11.166 9.276 1.00 89.88 266 PRO A O 1
ATOM 1960 N N . VAL A 1 267 ? 3.988 -12.517 7.528 1.00 90.44 267 VAL A N 1
ATOM 1961 C CA . VAL A 1 267 ? 3.011 -13.373 8.224 1.00 90.44 267 VAL A CA 1
ATOM 1962 C C . VAL A 1 267 ? 3.696 -14.222 9.295 1.00 90.44 267 VAL A C 1
ATOM 1964 O O . VAL A 1 267 ? 3.225 -14.296 10.432 1.00 90.44 267 VAL A O 1
ATOM 1967 N N . LEU A 1 268 ? 4.836 -14.823 8.956 1.00 92.19 268 LEU A N 1
ATOM 19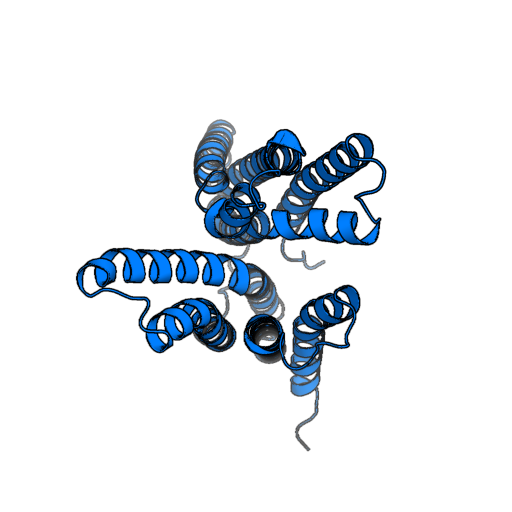68 C CA . LEU A 1 268 ? 5.662 -15.590 9.884 1.00 92.19 268 LEU A CA 1
ATOM 1969 C C . LEU A 1 268 ? 6.212 -14.696 10.994 1.00 92.19 268 LEU A C 1
ATOM 1971 O O . LEU A 1 268 ? 6.143 -15.064 12.165 1.00 92.19 268 LEU A O 1
ATOM 1975 N N . GLY A 1 269 ? 6.682 -13.499 10.640 1.00 93.00 269 GLY A N 1
ATOM 1976 C CA . GLY A 1 269 ? 7.127 -12.493 11.594 1.00 93.00 269 GLY A CA 1
ATOM 1977 C C . GLY A 1 269 ? 6.024 -12.127 12.587 1.00 93.00 269 GLY A C 1
ATOM 1978 O O . GLY A 1 269 ? 6.244 -12.183 13.796 1.00 93.00 269 GLY A O 1
ATOM 1979 N N . TYR A 1 270 ? 4.810 -11.843 12.099 1.00 92.19 270 TYR A N 1
ATOM 1980 C CA . TYR A 1 270 ? 3.644 -11.592 12.951 1.00 92.19 270 TYR A CA 1
ATOM 1981 C C . TYR A 1 270 ? 3.383 -12.740 13.938 1.00 92.19 270 TYR A C 1
ATOM 1983 O O . TYR A 1 270 ? 3.221 -12.510 15.140 1.00 92.19 270 TYR A O 1
ATOM 1991 N N . GLY A 1 271 ? 3.374 -13.982 13.439 1.00 91.06 271 GLY A N 1
ATOM 1992 C CA . GLY A 1 271 ? 3.170 -15.178 14.257 1.00 91.06 271 GLY A CA 1
ATOM 1993 C C . GLY A 1 271 ? 4.256 -15.363 15.319 1.00 91.06 271 GLY A C 1
ATOM 1994 O O . GLY A 1 271 ? 3.944 -15.628 16.481 1.00 91.06 271 GLY A O 1
ATOM 1995 N N . ALA A 1 272 ? 5.523 -15.160 14.954 1.00 91.44 272 ALA A N 1
ATOM 1996 C CA . ALA A 1 272 ? 6.657 -15.255 15.869 1.00 91.44 272 ALA A CA 1
ATOM 1997 C C . ALA A 1 272 ? 6.581 -14.207 16.991 1.00 91.44 272 ALA A C 1
ATOM 1999 O O . ALA A 1 272 ? 6.733 -14.557 18.162 1.00 91.44 272 ALA A O 1
ATOM 2000 N N . GLY A 1 273 ? 6.270 -12.950 16.658 1.00 89.50 273 GLY A N 1
ATOM 2001 C CA . GLY A 1 273 ? 6.091 -11.882 17.647 1.00 89.50 273 GLY A CA 1
ATOM 2002 C C . GLY A 1 273 ? 4.941 -12.168 18.617 1.00 89.50 273 GLY A C 1
ATOM 2003 O O . GLY A 1 273 ? 5.071 -11.991 19.829 1.00 89.50 273 GLY A O 1
ATOM 2004 N N . TRP A 1 274 ? 3.829 -12.708 18.111 1.00 89.56 274 TRP A N 1
ATOM 2005 C CA . TRP A 1 274 ? 2.706 -13.131 18.949 1.00 89.56 274 TRP A CA 1
ATOM 2006 C C . TRP A 1 274 ? 3.084 -14.261 19.921 1.00 89.56 274 TRP A C 1
ATOM 2008 O O . TRP A 1 274 ? 2.716 -14.222 21.098 1.00 89.56 274 TRP A O 1
ATOM 2018 N N . LEU A 1 275 ? 3.837 -15.260 19.450 1.00 89.62 275 LEU A N 1
ATOM 2019 C CA . LEU A 1 275 ? 4.291 -16.392 20.264 1.00 89.62 275 LEU A CA 1
ATOM 2020 C C . LEU A 1 275 ? 5.330 -15.984 21.316 1.00 89.62 275 LEU A C 1
ATOM 2022 O O . LEU A 1 275 ? 5.285 -16.492 22.437 1.00 89.62 275 LEU A O 1
ATOM 2026 N N . ALA A 1 276 ? 6.229 -15.051 20.993 1.00 85.81 276 ALA A N 1
ATOM 2027 C CA . ALA A 1 276 ? 7.264 -14.572 21.908 1.00 85.81 276 ALA A CA 1
ATOM 2028 C C . ALA A 1 276 ? 6.675 -13.960 23.191 1.00 85.81 276 ALA A C 1
ATOM 2030 O O . ALA A 1 276 ? 7.199 -14.184 24.280 1.00 85.81 276 ALA A O 1
ATOM 2031 N N . CYS A 1 277 ? 5.536 -13.267 23.089 1.00 82.00 277 CYS A N 1
ATOM 2032 C CA . CYS A 1 277 ? 4.859 -12.679 24.246 1.00 82.00 277 CYS A CA 1
ATOM 2033 C C . CYS A 1 277 ? 4.105 -13.707 25.114 1.00 82.00 277 CYS A C 1
ATOM 2035 O O . CYS A 1 277 ? 3.748 -13.398 26.250 1.00 82.00 277 CYS A O 1
ATOM 2037 N N . ARG A 1 278 ? 3.833 -14.912 24.593 1.00 78.25 278 ARG A N 1
ATOM 2038 C CA . ARG A 1 278 ? 3.106 -15.976 25.308 1.00 78.25 278 ARG A CA 1
ATOM 2039 C C . ARG A 1 278 ? 4.009 -16.927 26.084 1.00 78.25 278 ARG A C 1
ATOM 2041 O O . ARG A 1 278 ? 3.493 -17.756 26.830 1.00 78.25 278 ARG A O 1
ATOM 2048 N N . ARG A 1 279 ? 5.331 -16.840 25.921 1.00 68.31 279 ARG A N 1
ATOM 2049 C CA . ARG A 1 279 ? 6.250 -17.657 26.715 1.00 68.31 279 ARG A CA 1
ATOM 2050 C C . ARG A 1 279 ? 6.249 -17.146 28.162 1.00 68.31 279 ARG A C 1
ATOM 2052 O O . ARG A 1 279 ? 6.526 -15.961 28.363 1.00 68.31 279 ARG A O 1
ATOM 2059 N N . PRO A 1 280 ? 5.925 -17.991 29.159 1.00 53.97 280 PRO A N 1
ATOM 2060 C CA . PRO A 1 280 ? 6.078 -17.603 30.552 1.00 53.97 280 PRO A CA 1
ATOM 2061 C C . PRO A 1 280 ? 7.548 -17.256 30.782 1.00 53.97 280 PRO A C 1
ATOM 2063 O O . PRO A 1 280 ? 8.437 -17.975 30.324 1.00 53.97 280 PRO A O 1
ATOM 2066 N N . LYS A 1 281 ? 7.804 -16.125 31.444 1.00 55.38 281 LYS A N 1
ATOM 2067 C CA . LYS A 1 281 ? 9.136 -15.849 31.978 1.00 55.38 281 LYS A CA 1
ATOM 2068 C C . LYS A 1 281 ? 9.391 -16.908 33.051 1.00 55.38 281 LYS A C 1
ATOM 2070 O O . LYS A 1 281 ? 8.767 -16.836 34.106 1.00 55.38 281 LYS A O 1
ATOM 2075 N N . SER A 1 282 ? 10.195 -17.912 32.714 1.00 47.62 282 SER A N 1
ATOM 2076 C CA . SER A 1 282 ? 10.792 -18.852 33.665 1.00 47.62 282 SER A CA 1
ATOM 2077 C C . SER A 1 282 ? 11.793 -18.132 34.551 1.00 47.62 282 SER A C 1
ATOM 2079 O O . SER A 1 282 ? 12.554 -17.322 33.968 1.00 47.62 282 SER A O 1
#

Radius of gyration: 20.73 Å; chains: 1; bounding box: 60×40×60 Å